Protein AF-A0A480AI37-F1 (afdb_monomer)

Nearest PDB structures (foldseek):
  6rh1-assembly1_C  TM=9.817E-01  e=1.976E-10  Thermotoga maritima
  3ffx-assembly2_B  TM=9.523E-01  e=2.076E-09  Escherichia coli K-12
  8wiw-assembly1_h  TM=9.344E-01  e=1.495E-09  Salmonella enterica subsp. enterica serovar Typhimurium str. LT2
  4hnr-assembly1_A  TM=9.454E-01  e=1.965E-09  Vibrio cholerae
  2v0n-assembly1_B  TM=4.451E-01  e=3.788E-09  Caulobacter vibrioides CB15

Secondary structure (DSSP, 8-state):
--PPPPEEEEE-S-HHHHHHHHHHHHTTT-EEEEESSHHHHHHHHHHH--SEEEE-S--SSS-HHHHHHHHHHSTTTTTS-EEEEES---HHHHHHHHHTT-SEEEESS--HHHHHHHHHHHHHHHHHHHHHHHHHTTT------------TT--S---GGGHHHHHHHHHHTTTT--HHHHHHHTTS-HHHHHHHHHHHHSS-HHHHHHHHHHHHHHHHHHH----HHHHHHHTT-S-HHHHHHHHHHHHSS-HHHHHHHHHHHHHHHHHHHHSSSSS--------------------

Radius of gyration: 34.01 Å; Cα contacts (8 Å, |Δi|>4): 324; chains: 1; bounding box: 109×61×94 Å

InterPro domains:
  IPR001789 Signal transduction response regulator, receiver domain [PF00072] (8-119)
  IPR001789 Signal transduction response regulator, receiver domain [PS50110] (7-123)
  IPR001789 Signal transduction response regulator, receiver domain [SM00448] (6-119)
  IPR009057 Homedomain-like superfamily [SSF46689] (160-210)
  IPR009057 Homedomain-like superfamily [SSF46689] (212-264)
  IPR011006 CheY-like superfamily [SSF52172] (5-138)
  IPR018060 AraC-like, DNA binding HTH domain [PF12833] (183-260)
  IPR018060 AraC-like, DNA binding HTH domain [PS01124] (163-261)
  IPR018060 AraC-like, DNA binding HTH domain [SM00342] (176-259)
  IPR018062 HTH domain AraC-type, conserved site [PS00041] (213-255)
  IPR020449 Transcription regulator HTH, AraC- type, HTH domain [PR00032] (228-243)
  IPR020449 Transcription regulator HTH, AraC- type, HTH domain [PR00032] (243-259)

Foldseek 3Di:
DPDPAFEEEEEALDPVVQVVLVVLQVVVVHHYDYHNALVSSLVCCVVPVGQAYEYEQDGPPDGVLNSLLVQCVDPSRNLRAYEYEYQDDDPVVVVSCVLSPHQYYHHPPDDSVRSVVSVVVSSVVSVVVVVCCVVCVVVPPVPPPPPPPPPVQQPDDPDPVCVLLSVVLVVDQQALDDLQNSQVSVVHHSVSQQVVCCVVPVHGSVVSSLVSLLSVLLVCLQPHPDDLVVSCNSRHHPDSVVNQVSNCVVPVDGSVVSSVVRNVVVVVVVVVVVVVPPPPDDDDDDDDDDDDDDDDDDD

Solvent-accessible surface area (backbone atoms only — not comparable to full-atom values): 17399 Å² total; per-residue (Å²): 130,85,76,78,61,53,33,35,37,42,26,32,57,50,66,67,63,41,48,53,52,51,53,57,39,47,77,72,58,36,42,76,47,81,21,64,31,32,65,57,33,53,54,51,43,71,74,65,63,44,62,30,38,38,30,24,45,84,38,72,100,35,32,30,66,56,46,49,49,55,32,59,72,36,86,90,44,42,79,45,44,34,32,40,48,24,77,75,80,50,72,68,57,54,50,52,43,52,62,68,63,47,73,43,80,45,50,56,86,71,53,68,67,59,54,53,50,54,50,51,55,48,50,51,54,50,50,52,49,53,48,50,53,69,76,40,50,76,76,53,50,70,72,68,78,66,80,63,67,81,66,94,74,71,88,68,79,95,41,83,93,47,41,70,59,52,53,49,42,73,75,38,40,44,46,75,72,49,55,51,56,55,14,56,77,74,75,42,55,41,68,48,46,34,51,52,41,23,73,76,66,78,43,43,52,60,54,53,46,49,53,54,36,50,56,52,46,53,52,46,47,51,76,48,89,71,53,69,55,58,53,22,46,65,41,27,35,94,44,47,68,60,45,37,50,54,42,22,73,78,66,79,36,44,59,69,59,46,24,56,60,52,40,55,59,54,54,56,62,54,54,67,61,60,74,70,71,78,80,86,84,79,86,86,84,85,82,88,82,87,90,82,83,89,76,90,76,90,133

Sequence (299 aa):
MYEESKKIIVIDNDVFSRNFILDCLQSEGYDTISAENGMMGLELIKQYLPDLVICDVVMPDMDGYTVLSNLREDSLTAIIPFIFLTAINTKESLRKAMELGADDYLTKPVTRNELLRAIAVRLQKQALFRYWYATNSHQLAPAQFLTTSVNCQSIFPIIPRLKNVFDYIEANYQEGITSSDVAEAVGYSSAYLTNQVAKQTGKAITAWIIERRMVAARALLKNTHQTIEEIAAKLGYQNTSHFSRQFSQHHGLSPAHWRKKHQLTSTSKNTKLQFIKNENNSPLAKPVPVVSGRGTSFK

Organism: NCBI:txid136072

Structure (mmCIF, N/CA/C/O backbone):
data_AF-A0A480AI37-F1
#
_entry.id   AF-A0A480AI37-F1
#
loop_
_atom_site.group_PDB
_atom_site.id
_atom_site.type_symbol
_atom_site.label_atom_id
_atom_site.label_alt_id
_atom_site.label_comp_id
_atom_site.label_asym_id
_atom_site.label_entity_id
_atom_site.label_seq_id
_atom_site.pdbx_PDB_ins_code
_atom_site.Cartn_x
_atom_site.Cartn_y
_atom_site.Cartn_z
_atom_site.occupancy
_atom_site.B_iso_or_equiv
_atom_site.auth_seq_id
_atom_site.auth_comp_id
_atom_site.auth_asym_id
_atom_site.auth_atom_id
_atom_site.pdbx_PDB_model_num
ATOM 1 N N . MET A 1 1 ? 2.897 -30.725 -16.336 1.00 36.44 1 MET A N 1
ATOM 2 C CA . MET A 1 1 ? 1.910 -29.634 -16.219 1.00 36.44 1 MET A CA 1
ATOM 3 C C . MET A 1 1 ? 2.653 -28.362 -16.556 1.00 36.44 1 MET A C 1
ATOM 5 O O . MET A 1 1 ? 3.670 -28.122 -15.924 1.00 36.44 1 MET A O 1
ATOM 9 N N . TYR A 1 2 ? 2.245 -27.640 -17.596 1.00 44.12 2 TYR A N 1
ATOM 10 C CA . TYR A 1 2 ? 2.831 -26.332 -17.880 1.00 44.12 2 TYR A CA 1
ATOM 11 C C . TYR A 1 2 ? 2.288 -25.372 -16.826 1.00 44.12 2 TYR A C 1
ATOM 13 O O . TYR A 1 2 ? 1.075 -25.207 -16.720 1.00 44.12 2 TYR A O 1
ATOM 21 N N . GLU A 1 3 ? 3.170 -24.851 -15.984 1.00 59.12 3 GLU A N 1
ATOM 22 C CA . GLU A 1 3 ? 2.817 -23.804 -15.035 1.00 59.12 3 GLU A CA 1
ATOM 23 C C . GLU A 1 3 ? 2.455 -22.558 -15.850 1.00 59.12 3 GLU A C 1
ATOM 25 O O . GLU A 1 3 ? 3.195 -22.167 -16.754 1.00 59.12 3 GLU A O 1
ATOM 30 N N . GLU A 1 4 ? 1.260 -22.015 -15.627 1.00 73.88 4 GLU A N 1
ATOM 31 C CA . GLU A 1 4 ? 0.778 -20.847 -16.360 1.00 73.88 4 GLU A CA 1
ATOM 32 C C . GLU A 1 4 ? 1.725 -19.669 -16.092 1.00 73.88 4 GLU A C 1
ATOM 34 O O . GLU A 1 4 ? 2.015 -19.350 -14.934 1.00 73.88 4 GLU A O 1
ATOM 39 N N . SER A 1 5 ? 2.259 -19.070 -17.163 1.00 88.88 5 SER A N 1
ATOM 40 C CA . SER A 1 5 ? 3.246 -17.995 -17.050 1.00 88.88 5 SER A CA 1
ATOM 41 C C . SER A 1 5 ? 2.645 -16.806 -16.302 1.00 88.88 5 SER A C 1
ATOM 43 O O . SER A 1 5 ? 1.548 -16.341 -16.616 1.00 88.88 5 SER A O 1
ATOM 45 N N . LYS A 1 6 ? 3.367 -16.327 -15.285 1.00 95.88 6 LYS A N 1
ATOM 46 C CA . LYS A 1 6 ? 2.925 -15.217 -14.441 1.00 95.88 6 LYS A CA 1
ATOM 47 C C . LYS A 1 6 ? 2.999 -13.906 -15.206 1.00 95.88 6 LYS A C 1
ATOM 49 O O . LYS A 1 6 ? 4.048 -13.574 -15.761 1.00 95.88 6 LYS A O 1
ATOM 54 N N . LYS A 1 7 ? 1.894 -13.157 -15.194 1.00 97.94 7 LYS A N 1
ATOM 55 C CA . LYS A 1 7 ? 1.761 -11.907 -15.939 1.00 97.94 7 LYS A CA 1
ATOM 56 C C . LYS A 1 7 ? 2.221 -10.720 -15.102 1.00 97.94 7 LYS A C 1
ATOM 58 O O . LYS A 1 7 ? 1.688 -10.486 -14.017 1.00 97.94 7 LYS A O 1
ATOM 63 N N . ILE A 1 8 ? 3.169 -9.942 -15.615 1.00 98.62 8 ILE A N 1
ATOM 64 C CA . ILE A 1 8 ? 3.735 -8.773 -14.935 1.00 98.62 8 ILE A CA 1
ATOM 65 C C . ILE A 1 8 ? 3.573 -7.531 -15.810 1.00 98.62 8 ILE A C 1
ATOM 67 O O . ILE A 1 8 ? 3.999 -7.509 -16.964 1.00 98.62 8 ILE A O 1
ATOM 71 N N . ILE A 1 9 ? 2.983 -6.476 -15.246 1.00 98.81 9 ILE A N 1
ATOM 72 C CA . ILE A 1 9 ? 2.922 -5.161 -15.897 1.00 98.81 9 ILE A CA 1
ATOM 73 C C . ILE A 1 9 ? 4.072 -4.288 -15.396 1.00 98.81 9 ILE A C 1
ATOM 75 O O . ILE A 1 9 ? 4.268 -4.150 -14.188 1.00 98.81 9 ILE A O 1
ATOM 79 N N . VAL A 1 10 ? 4.803 -3.675 -16.327 1.00 98.81 10 VAL A N 1
ATOM 80 C CA . VAL A 1 10 ? 5.891 -2.727 -16.054 1.00 98.81 10 VAL A CA 1
ATOM 81 C C . VAL A 1 10 ? 5.474 -1.339 -16.529 1.00 98.81 10 VAL A C 1
ATOM 83 O O . VAL A 1 10 ? 5.268 -1.134 -17.725 1.00 98.81 10 VAL A O 1
ATOM 86 N N . ILE A 1 11 ? 5.361 -0.394 -15.598 1.00 98.69 11 ILE A N 1
ATOM 87 C CA . ILE A 1 11 ? 4.967 0.995 -15.847 1.00 98.69 11 ILE A CA 1
ATOM 88 C C . ILE A 1 11 ? 6.163 1.902 -15.561 1.00 98.69 11 ILE A C 1
ATOM 90 O O . ILE A 1 11 ? 6.578 2.052 -14.415 1.00 98.69 11 ILE A O 1
ATOM 94 N N . ASP A 1 12 ? 6.732 2.494 -16.600 1.00 98.25 12 ASP A N 1
ATOM 95 C CA . ASP A 1 12 ? 7.898 3.373 -16.488 1.00 98.25 12 ASP A CA 1
ATOM 96 C C . ASP A 1 12 ? 7.930 4.263 -17.731 1.00 98.25 12 ASP A C 1
ATOM 98 O O . ASP A 1 12 ? 7.739 3.753 -18.832 1.00 98.25 12 ASP A O 1
ATOM 102 N N . ASN A 1 13 ? 8.140 5.571 -17.601 1.00 97.31 13 ASN A N 1
ATOM 103 C CA . ASN A 1 13 ? 8.223 6.466 -18.759 1.00 97.31 13 ASN A CA 1
ATOM 104 C C . ASN A 1 13 ? 9.606 6.440 -19.429 1.00 97.31 13 ASN A C 1
ATOM 106 O O . ASN A 1 13 ? 9.718 6.813 -20.598 1.00 97.31 13 ASN A O 1
ATOM 110 N N . ASP A 1 14 ? 10.646 5.966 -18.738 1.00 97.31 14 ASP A N 1
ATOM 111 C CA . ASP A 1 14 ? 11.979 5.802 -19.310 1.00 97.31 14 ASP A CA 1
ATOM 112 C C . ASP A 1 14 ? 12.079 4.489 -20.101 1.00 97.31 14 ASP A C 1
ATOM 114 O O . ASP A 1 14 ? 12.008 3.388 -19.555 1.00 97.31 14 ASP A O 1
ATOM 118 N N . VAL A 1 15 ? 12.249 4.602 -21.422 1.00 97.38 15 VAL A N 1
ATOM 119 C CA . VAL A 1 15 ? 12.260 3.448 -22.335 1.00 97.38 15 VAL A CA 1
ATOM 120 C C . VAL A 1 15 ? 13.411 2.476 -22.057 1.00 97.38 15 VAL A C 1
ATOM 122 O O . VAL A 1 15 ? 13.233 1.269 -22.205 1.00 97.38 15 VAL A O 1
ATOM 125 N N . PHE A 1 16 ? 14.576 2.967 -21.626 1.00 96.81 16 PHE A N 1
ATOM 126 C CA . PHE A 1 16 ? 15.746 2.122 -21.376 1.00 96.81 16 PHE A CA 1
ATOM 127 C C . PHE A 1 16 ? 15.575 1.299 -20.100 1.00 96.81 16 PHE A C 1
ATOM 129 O O . PHE A 1 16 ? 15.779 0.086 -20.120 1.00 96.81 16 PHE A O 1
ATOM 136 N N . SER A 1 17 ? 15.145 1.942 -19.015 1.00 96.44 17 SER A N 1
ATOM 137 C CA . SER A 1 17 ? 14.763 1.308 -17.755 1.00 96.44 17 SER A CA 1
ATOM 138 C C . SER A 1 17 ? 13.653 0.288 -17.986 1.00 96.44 17 SER A C 1
ATOM 140 O O . SER A 1 17 ? 13.795 -0.875 -17.605 1.00 96.44 17 SER A O 1
ATOM 142 N N . ARG A 1 18 ? 12.584 0.681 -18.694 1.00 97.75 18 ARG A N 1
ATOM 143 C CA . ARG A 1 18 ? 11.462 -0.206 -19.017 1.00 97.75 18 ARG A CA 1
ATOM 144 C C . ARG A 1 18 ? 11.925 -1.449 -19.776 1.00 97.75 18 ARG A C 1
ATOM 146 O O . ARG A 1 18 ? 11.607 -2.555 -19.352 1.00 97.75 18 ARG A O 1
ATOM 153 N N . ASN A 1 19 ? 12.715 -1.284 -20.838 1.00 97.88 19 ASN A N 1
ATOM 154 C CA . ASN A 1 19 ? 13.222 -2.406 -21.633 1.00 97.88 19 ASN A CA 1
ATOM 155 C C . ASN A 1 19 ? 14.160 -3.312 -20.830 1.00 97.88 19 ASN A C 1
ATOM 157 O O . ASN A 1 19 ? 14.005 -4.526 -20.880 1.00 97.88 19 ASN A O 1
ATOM 161 N N . PHE A 1 20 ? 15.055 -2.749 -20.013 1.00 97.19 20 PHE A N 1
ATOM 162 C CA . PHE A 1 20 ? 15.917 -3.539 -19.131 1.00 97.19 20 PHE A CA 1
ATOM 163 C C . PHE A 1 20 ? 15.112 -4.449 -18.190 1.00 97.19 20 PHE A C 1
ATOM 165 O O . PHE A 1 20 ? 15.450 -5.622 -18.012 1.00 97.19 20 PHE A O 1
ATOM 172 N N . ILE A 1 21 ? 14.038 -3.923 -17.591 1.00 98.06 21 ILE A N 1
ATOM 173 C CA . ILE A 1 21 ? 13.161 -4.705 -16.712 1.00 98.06 21 ILE A CA 1
ATOM 174 C C . ILE A 1 21 ? 12.460 -5.792 -17.535 1.00 98.06 21 ILE A C 1
ATOM 176 O O . ILE A 1 21 ? 12.495 -6.954 -17.139 1.00 98.06 21 ILE A O 1
ATOM 180 N N . LEU A 1 22 ? 11.871 -5.449 -18.686 1.00 98.06 22 LEU A N 1
ATOM 181 C CA . LEU A 1 22 ? 11.193 -6.417 -19.557 1.00 98.06 22 LEU A CA 1
ATOM 182 C C . LEU A 1 22 ? 12.121 -7.567 -19.969 1.00 98.06 22 LEU A C 1
ATOM 184 O O . LEU A 1 22 ? 11.724 -8.721 -19.825 1.00 98.06 22 LEU A O 1
ATOM 188 N N . ASP A 1 23 ? 13.355 -7.271 -20.380 1.00 97.69 23 ASP A N 1
ATOM 189 C CA . ASP A 1 23 ? 14.357 -8.271 -20.761 1.00 97.69 23 ASP A CA 1
ATOM 190 C C . ASP A 1 23 ? 14.693 -9.202 -19.587 1.00 97.69 23 ASP A C 1
ATOM 192 O O . ASP A 1 23 ? 14.721 -10.430 -19.729 1.00 97.69 23 ASP A O 1
ATOM 196 N N . CYS A 1 24 ? 14.893 -8.631 -18.390 1.00 97.06 24 CYS A N 1
ATOM 197 C CA . CYS A 1 24 ? 15.131 -9.414 -17.179 1.00 97.06 24 CYS A CA 1
ATOM 198 C C . CYS A 1 24 ? 13.979 -10.386 -16.899 1.00 97.06 24 CYS A C 1
ATOM 200 O O . CYS A 1 24 ? 14.232 -11.536 -16.548 1.00 97.06 24 CYS A O 1
ATOM 202 N N . LEU A 1 25 ? 12.732 -9.949 -17.070 1.00 97.38 25 LEU A N 1
ATOM 203 C CA . LEU A 1 25 ? 11.543 -10.752 -16.789 1.00 97.38 25 LEU A CA 1
ATOM 204 C C . LEU A 1 25 ? 11.278 -11.818 -17.858 1.00 97.38 25 LEU A C 1
ATOM 206 O O . LEU A 1 25 ? 11.033 -12.977 -17.528 1.00 97.38 25 LEU A O 1
ATOM 210 N N . GLN A 1 26 ? 11.373 -11.460 -19.136 1.00 96.06 26 GLN A N 1
ATOM 211 C CA . GLN A 1 26 ? 11.161 -12.398 -20.240 1.00 96.06 26 GLN A CA 1
ATOM 212 C C . GLN A 1 26 ? 12.197 -13.525 -20.221 1.00 96.06 26 GLN A C 1
ATOM 214 O O . GLN A 1 26 ? 11.854 -14.680 -20.469 1.00 96.06 26 GLN A O 1
ATOM 219 N N . SER A 1 27 ? 13.445 -13.220 -19.840 1.00 94.81 27 SER A N 1
ATOM 220 C CA . SER A 1 27 ? 14.496 -14.235 -19.675 1.00 94.81 27 SER A CA 1
ATOM 221 C C . SER A 1 27 ? 14.194 -15.281 -18.592 1.00 94.81 27 SER A C 1
ATOM 223 O O . SER A 1 27 ? 14.757 -16.371 -18.629 1.00 94.81 27 SER A O 1
ATOM 225 N N . GLU A 1 28 ? 13.294 -14.971 -17.654 1.00 94.56 28 GLU A N 1
ATOM 226 C CA . GLU A 1 28 ? 12.831 -15.873 -16.590 1.00 94.56 28 GLU A CA 1
ATOM 227 C C . GLU A 1 28 ? 11.459 -16.501 -16.907 1.00 94.56 28 GLU A C 1
ATOM 229 O O . GLU A 1 28 ? 10.878 -17.189 -16.071 1.00 94.56 28 GLU A O 1
ATOM 234 N N . GLY A 1 29 ? 10.928 -16.281 -18.116 1.00 95.12 29 GLY A N 1
ATOM 235 C CA . GLY A 1 29 ? 9.677 -16.885 -18.577 1.00 95.12 29 GLY A CA 1
ATOM 236 C C . GLY A 1 29 ? 8.399 -16.194 -18.092 1.00 95.12 29 GLY A C 1
ATOM 237 O O . GLY A 1 29 ? 7.324 -16.788 -18.201 1.00 95.12 29 GLY A O 1
ATOM 238 N N . TYR A 1 30 ? 8.488 -14.964 -17.574 1.00 97.19 30 TYR A N 1
ATOM 239 C CA . TYR A 1 30 ? 7.315 -14.145 -17.252 1.00 97.19 30 TYR A CA 1
ATOM 240 C C . TYR A 1 30 ? 6.651 -13.593 -18.520 1.00 97.19 30 TYR A C 1
ATOM 242 O O . TYR A 1 30 ? 7.331 -13.164 -19.453 1.00 97.19 30 TYR A O 1
ATOM 250 N N . ASP A 1 31 ? 5.321 -13.538 -18.516 1.00 97.56 31 ASP A N 1
ATOM 251 C CA . ASP A 1 31 ? 4.533 -12.841 -19.529 1.00 97.56 31 ASP A CA 1
ATOM 252 C C . ASP A 1 31 ? 4.473 -11.354 -19.164 1.00 97.56 31 ASP A C 1
ATOM 254 O O . ASP A 1 31 ? 3.968 -10.983 -18.103 1.00 97.56 31 ASP A O 1
ATOM 258 N N . THR A 1 32 ? 5.036 -10.487 -20.002 1.00 97.69 32 THR A N 1
ATOM 259 C CA . THR A 1 32 ? 5.212 -9.075 -19.662 1.00 97.69 32 THR A CA 1
ATOM 260 C C . THR A 1 32 ? 4.424 -8.141 -20.558 1.00 97.69 32 THR A C 1
ATOM 262 O O . THR A 1 32 ? 4.363 -8.297 -21.775 1.00 97.69 32 THR A O 1
ATOM 265 N N . ILE A 1 33 ? 3.850 -7.110 -19.941 1.00 98.38 33 ILE A N 1
ATOM 266 C CA . ILE A 1 33 ? 3.165 -6.022 -20.637 1.00 98.38 33 ILE A CA 1
ATOM 267 C C . ILE A 1 33 ? 3.791 -4.703 -20.185 1.00 98.38 33 ILE A C 1
ATOM 269 O O . ILE A 1 33 ? 3.953 -4.446 -18.992 1.00 98.38 33 ILE A O 1
ATOM 273 N N . SER A 1 34 ? 4.139 -3.852 -21.145 1.00 98.25 34 SER A N 1
ATOM 274 C CA . SER A 1 34 ? 4.745 -2.547 -20.887 1.00 98.25 34 SER A CA 1
ATOM 275 C C . SER A 1 34 ? 3.718 -1.421 -20.948 1.00 98.25 34 SER A C 1
ATOM 277 O O . SER A 1 34 ? 2.894 -1.395 -21.861 1.00 98.25 34 SER A O 1
ATOM 279 N N . ALA A 1 35 ? 3.842 -0.442 -20.059 1.00 98.31 35 ALA A N 1
ATOM 280 C CA . ALA A 1 35 ? 3.122 0.823 -20.106 1.00 98.31 35 ALA A CA 1
ATOM 281 C C . ALA A 1 35 ? 4.110 1.988 -19.962 1.00 98.31 35 ALA A C 1
ATOM 283 O O . ALA A 1 35 ? 5.023 1.942 -19.139 1.00 98.31 35 ALA A O 1
ATOM 284 N N . GLU A 1 36 ? 3.927 3.038 -20.757 1.00 97.44 36 GLU A N 1
ATOM 285 C CA . GLU A 1 36 ? 4.824 4.204 -20.771 1.00 97.44 36 GLU A CA 1
ATOM 286 C C . GLU A 1 36 ? 4.390 5.337 -19.830 1.00 97.44 36 GLU A C 1
ATOM 288 O O . GLU A 1 36 ? 5.124 6.303 -19.644 1.00 97.44 36 GLU A O 1
ATOM 293 N N . ASN A 1 37 ? 3.202 5.241 -19.233 1.00 97.81 37 ASN A N 1
ATOM 294 C CA . ASN A 1 37 ? 2.694 6.210 -18.266 1.00 97.81 37 ASN A CA 1
ATOM 295 C C . ASN A 1 37 ? 1.648 5.571 -17.338 1.00 97.81 37 ASN A C 1
ATOM 297 O O . ASN A 1 37 ? 1.134 4.478 -17.604 1.00 97.81 37 ASN A O 1
ATOM 301 N N . GLY A 1 38 ? 1.313 6.278 -16.255 1.00 97.19 38 GLY A N 1
ATOM 302 C CA . GLY A 1 38 ? 0.377 5.793 -15.241 1.00 97.19 38 GLY A CA 1
ATOM 303 C C . GLY A 1 38 ? -1.045 5.540 -15.755 1.00 97.19 38 GLY A C 1
ATOM 304 O O . GLY A 1 38 ? -1.668 4.569 -15.328 1.00 97.19 38 GLY A O 1
ATOM 305 N N . MET A 1 39 ? -1.548 6.348 -16.699 1.00 97.31 39 MET A N 1
ATOM 306 C CA . MET A 1 39 ? -2.903 6.184 -17.251 1.00 97.31 39 MET A CA 1
ATOM 307 C C . MET A 1 39 ? -3.029 4.883 -18.044 1.00 97.31 39 MET A C 1
ATOM 309 O O . MET A 1 39 ? -3.890 4.058 -17.737 1.00 97.31 39 MET A O 1
ATOM 313 N N . MET A 1 40 ? -2.112 4.652 -18.988 1.00 97.88 40 MET A N 1
ATOM 314 C CA . MET A 1 40 ? -2.042 3.393 -19.736 1.00 97.88 40 MET A CA 1
ATOM 315 C C . MET A 1 40 ? -1.834 2.201 -18.801 1.00 97.88 40 MET A C 1
ATOM 317 O O . MET A 1 40 ? -2.458 1.156 -18.970 1.00 97.88 40 MET A O 1
ATOM 321 N N . GLY A 1 41 ? -0.989 2.361 -17.778 1.00 98.06 41 GLY A N 1
ATOM 322 C CA . GLY A 1 41 ? -0.770 1.336 -16.764 1.00 98.06 41 GLY A CA 1
ATOM 323 C C . GLY A 1 41 ? -2.062 0.914 -16.063 1.00 98.06 41 GLY A C 1
ATOM 324 O O . GLY A 1 41 ? -2.339 -0.279 -15.963 1.00 98.06 41 GLY A O 1
ATOM 325 N N . LEU A 1 42 ? -2.888 1.871 -15.626 1.00 97.81 42 LEU A N 1
ATOM 326 C CA . LEU A 1 42 ? -4.176 1.586 -14.985 1.00 97.81 42 LEU A CA 1
ATOM 327 C C . LEU A 1 42 ? -5.162 0.865 -15.910 1.00 97.81 42 LEU A C 1
ATOM 329 O O . LEU A 1 42 ? -5.845 -0.059 -15.461 1.00 97.81 42 LEU A O 1
ATOM 333 N N . GLU A 1 43 ? -5.244 1.270 -17.176 1.00 98.00 43 GLU A N 1
ATOM 334 C CA . GLU A 1 43 ? -6.102 0.613 -18.169 1.00 98.00 43 GLU A CA 1
ATOM 335 C C . GLU A 1 43 ? -5.689 -0.847 -18.373 1.00 98.00 43 GLU A C 1
ATOM 337 O O . GLU A 1 43 ? -6.516 -1.755 -18.254 1.00 98.00 43 GLU A O 1
ATOM 342 N N . LEU A 1 44 ? -4.392 -1.087 -18.576 1.00 98.31 44 LEU A N 1
ATOM 343 C CA . LEU A 1 44 ? -3.841 -2.425 -18.780 1.00 98.31 44 LEU A CA 1
ATOM 344 C C . LEU A 1 44 ? -3.998 -3.302 -17.530 1.00 98.31 44 LEU A C 1
ATOM 346 O O . LEU A 1 44 ? -4.341 -4.477 -17.644 1.00 98.31 44 LEU A O 1
ATOM 350 N N . ILE A 1 45 ? -3.814 -2.749 -16.328 1.00 98.56 45 ILE A N 1
ATOM 351 C CA . ILE A 1 45 ? -4.021 -3.491 -15.076 1.00 98.56 45 ILE A CA 1
ATOM 352 C C . ILE A 1 45 ? -5.470 -3.964 -14.950 1.00 98.56 45 ILE A C 1
ATOM 354 O O . ILE A 1 45 ? -5.701 -5.121 -14.600 1.00 98.56 45 ILE A O 1
ATOM 358 N N . LYS A 1 46 ? -6.447 -3.112 -15.275 1.00 96.44 46 LYS A N 1
ATOM 359 C CA . LYS A 1 46 ? -7.870 -3.484 -15.242 1.00 96.44 46 LYS A CA 1
ATOM 360 C C . LYS A 1 46 ? -8.237 -4.490 -16.327 1.00 96.44 46 LYS A C 1
ATOM 362 O O . LYS A 1 46 ? -9.061 -5.366 -16.084 1.00 96.44 46 LYS A O 1
ATOM 367 N N . GLN A 1 47 ? -7.631 -4.371 -17.504 1.00 97.12 47 GLN A N 1
ATOM 368 C CA . GLN A 1 47 ? -7.887 -5.269 -18.625 1.00 97.12 47 GLN A CA 1
ATOM 369 C C . GLN A 1 47 ? -7.316 -6.672 -18.390 1.00 97.12 47 GLN A C 1
ATOM 371 O O . GLN A 1 47 ? -7.978 -7.660 -18.699 1.00 97.12 47 GLN A O 1
ATOM 376 N N . TYR A 1 48 ? -6.088 -6.763 -17.874 1.00 97.19 48 TYR A N 1
ATOM 377 C CA . TYR A 1 48 ? -5.337 -8.019 -17.827 1.00 97.19 48 TYR A CA 1
ATOM 378 C C . TYR A 1 48 ? -5.223 -8.644 -16.436 1.00 97.19 48 TYR A C 1
ATOM 380 O O . TYR A 1 48 ? -4.812 -9.799 -16.359 1.00 97.19 48 TYR A O 1
ATOM 388 N N . LEU A 1 49 ? -5.559 -7.911 -15.365 1.00 96.94 49 LEU A N 1
ATOM 389 C CA . LEU A 1 49 ? -5.483 -8.361 -13.967 1.00 96.94 49 LEU A CA 1
ATOM 390 C C . LEU A 1 49 ? -4.171 -9.117 -13.664 1.00 96.94 49 LEU A C 1
ATOM 392 O O . LEU A 1 49 ? -4.207 -10.308 -13.345 1.00 96.94 49 LEU A O 1
ATOM 396 N N . PRO A 1 50 ? -3.004 -8.455 -13.800 1.00 98.12 50 PRO A N 1
ATOM 397 C CA . PRO A 1 50 ? -1.705 -9.115 -13.702 1.00 98.12 50 PRO A CA 1
ATOM 398 C C . PRO A 1 50 ? -1.458 -9.733 -12.319 1.00 98.12 50 PRO A C 1
ATOM 400 O O . PRO A 1 50 ? -2.043 -9.332 -11.309 1.00 98.12 50 PRO A O 1
ATOM 403 N N . ASP A 1 51 ? -0.514 -10.671 -12.259 1.00 97.94 51 ASP A N 1
ATOM 404 C CA . ASP A 1 51 ? -0.037 -11.243 -11.002 1.00 97.94 51 ASP A CA 1
ATOM 405 C C . ASP A 1 51 ? 0.831 -10.250 -10.211 1.00 97.94 51 ASP A C 1
ATOM 407 O O . ASP A 1 51 ? 0.879 -10.338 -8.988 1.00 97.94 51 ASP A O 1
ATOM 411 N N . LEU A 1 52 ? 1.508 -9.301 -10.870 1.00 98.50 52 LEU A N 1
ATOM 412 C CA . LEU A 1 52 ? 2.334 -8.281 -10.213 1.00 98.50 52 LEU A CA 1
ATOM 413 C C . LEU A 1 52 ? 2.464 -7.012 -11.070 1.00 98.50 52 LEU A C 1
ATOM 415 O O . LEU A 1 52 ? 2.468 -7.072 -12.300 1.00 98.50 52 LEU A O 1
ATOM 419 N N . VAL A 1 53 ? 2.609 -5.860 -10.412 1.00 98.81 53 VAL A N 1
ATOM 420 C CA . VAL A 1 53 ? 2.906 -4.573 -11.056 1.00 98.81 53 VAL A CA 1
ATOM 421 C C . VAL A 1 53 ? 4.244 -4.031 -10.562 1.00 98.81 53 VAL A C 1
ATOM 423 O O . VAL A 1 53 ? 4.502 -3.997 -9.357 1.00 98.81 53 VAL A O 1
ATOM 426 N N . ILE A 1 54 ? 5.072 -3.572 -11.497 1.00 98.75 54 ILE A N 1
ATOM 427 C CA . ILE A 1 54 ? 6.287 -2.795 -11.242 1.00 98.75 54 ILE A CA 1
ATOM 428 C C . ILE A 1 54 ? 6.040 -1.395 -11.788 1.00 98.75 54 ILE A C 1
ATOM 430 O O . ILE A 1 54 ? 5.655 -1.257 -12.946 1.00 98.75 54 ILE A O 1
ATOM 434 N N . CYS A 1 55 ? 6.237 -0.365 -10.973 1.00 98.69 55 CYS A N 1
ATOM 435 C CA . CYS A 1 55 ? 5.903 1.003 -11.356 1.00 98.69 55 CYS A CA 1
ATOM 436 C C . CYS A 1 55 ? 6.990 1.989 -10.924 1.00 98.69 55 CYS A C 1
ATOM 438 O O . CYS A 1 55 ? 7.408 1.978 -9.761 1.00 98.69 55 CYS A O 1
ATOM 440 N N . ASP A 1 56 ? 7.407 2.883 -11.820 1.00 98.25 56 ASP A N 1
ATOM 441 C CA . ASP A 1 56 ? 8.148 4.074 -11.409 1.00 98.25 56 ASP A CA 1
ATOM 442 C C . ASP A 1 56 ? 7.221 5.024 -10.641 1.00 98.25 56 ASP A C 1
ATOM 444 O O . ASP A 1 56 ? 6.012 5.086 -10.858 1.00 98.25 56 ASP A O 1
ATOM 448 N N . VAL A 1 57 ? 7.795 5.768 -9.706 1.00 96.62 57 VAL A N 1
ATOM 449 C CA . VAL A 1 57 ? 7.119 6.860 -9.016 1.00 96.62 57 VAL A CA 1
ATOM 450 C C . VAL A 1 57 ? 7.055 8.092 -9.912 1.00 96.62 57 VAL A C 1
ATOM 452 O O . VAL A 1 57 ? 6.013 8.740 -9.965 1.00 96.62 57 VAL A O 1
ATOM 455 N N . VAL A 1 58 ? 8.154 8.434 -10.590 1.00 94.06 58 VAL A N 1
ATOM 456 C CA . VAL A 1 58 ? 8.277 9.700 -11.322 1.00 94.06 58 VAL A CA 1
ATOM 457 C C . VAL A 1 58 ? 7.852 9.492 -12.765 1.00 94.06 58 VAL A C 1
ATOM 459 O O . VAL A 1 58 ? 8.640 9.035 -13.575 1.00 94.06 58 VAL A O 1
ATOM 462 N N . MET A 1 59 ? 6.612 9.852 -13.082 1.00 94.75 59 MET A N 1
ATOM 463 C CA . MET A 1 59 ? 6.061 9.786 -14.436 1.00 94.75 59 MET A CA 1
ATOM 464 C C . MET A 1 59 ? 5.263 11.061 -14.743 1.00 94.75 59 MET A C 1
ATOM 466 O O . MET A 1 59 ? 4.737 11.681 -13.812 1.00 94.75 59 MET A O 1
ATOM 470 N N . PRO A 1 60 ? 5.172 11.479 -16.020 1.00 87.19 60 PRO A N 1
ATOM 471 C CA . PRO A 1 60 ? 4.320 12.594 -16.420 1.00 87.19 60 PRO A CA 1
ATOM 472 C C . PRO A 1 60 ? 2.838 12.264 -16.210 1.00 87.19 60 PRO A C 1
ATOM 474 O O . PRO A 1 60 ? 2.439 11.101 -16.270 1.00 87.19 60 PRO A O 1
ATOM 477 N N . ASP A 1 61 ? 2.042 13.315 -15.987 1.00 89.50 61 ASP A N 1
ATOM 478 C CA . ASP A 1 61 ? 0.579 13.325 -15.814 1.00 89.50 61 ASP A CA 1
ATOM 479 C C . ASP A 1 61 ? 0.045 12.579 -14.580 1.00 89.50 61 ASP A C 1
ATOM 481 O O . ASP A 1 61 ? -0.714 13.145 -13.792 1.00 89.50 61 ASP A O 1
ATOM 485 N N . MET A 1 62 ? 0.456 11.327 -14.382 1.00 93.38 62 MET A N 1
ATOM 486 C CA . MET A 1 62 ? 0.058 10.476 -13.268 1.00 93.38 62 MET A CA 1
ATOM 487 C C . MET A 1 62 ? 1.275 9.780 -12.658 1.00 93.38 62 MET A C 1
ATOM 489 O O . MET A 1 62 ? 1.885 8.910 -13.279 1.00 93.38 62 MET A O 1
ATOM 493 N N . ASP A 1 63 ? 1.582 10.133 -11.409 1.00 95.50 63 ASP A N 1
ATOM 494 C CA . ASP A 1 63 ? 2.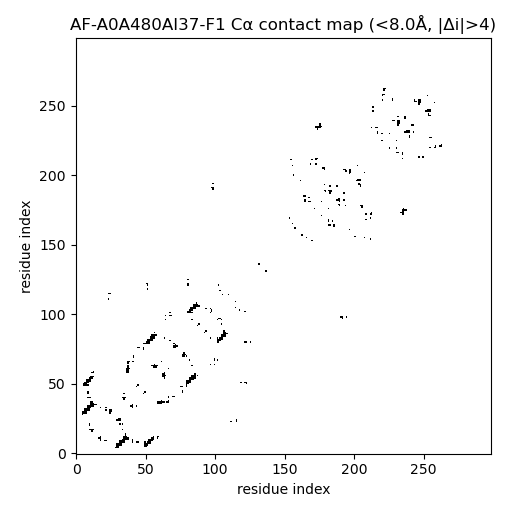679 9.533 -10.653 1.00 95.50 63 ASP A CA 1
ATOM 495 C C . ASP A 1 63 ? 2.345 8.105 -10.174 1.00 95.50 63 ASP A C 1
ATOM 497 O O . ASP A 1 63 ? 1.181 7.699 -10.057 1.00 95.50 63 ASP A O 1
ATOM 501 N N . GLY A 1 64 ? 3.378 7.322 -9.858 1.00 96.75 64 GLY A N 1
ATOM 502 C CA . GLY A 1 64 ? 3.192 5.941 -9.401 1.00 96.75 64 GLY A CA 1
ATOM 503 C C . GLY A 1 64 ? 2.420 5.828 -8.080 1.00 96.75 64 GLY A C 1
ATOM 504 O O . GLY A 1 64 ? 1.749 4.825 -7.831 1.00 96.75 64 GLY A O 1
ATOM 505 N N . TYR A 1 65 ? 2.459 6.859 -7.228 1.00 96.31 65 TYR A N 1
ATOM 506 C CA . TYR A 1 65 ? 1.662 6.892 -5.998 1.00 96.31 65 TYR A CA 1
ATOM 507 C C . TYR A 1 65 ? 0.160 6.942 -6.291 1.00 96.31 65 TYR A C 1
ATOM 509 O O . TYR A 1 65 ? -0.634 6.292 -5.602 1.00 96.31 65 TYR A O 1
ATOM 517 N N . THR A 1 66 ? -0.227 7.695 -7.316 1.00 96.25 66 THR A N 1
ATOM 518 C CA . THR A 1 66 ? -1.603 7.810 -7.793 1.00 96.25 66 THR A CA 1
ATOM 519 C C . THR A 1 66 ? -2.056 6.498 -8.422 1.00 96.25 66 THR A C 1
ATOM 521 O O . THR A 1 66 ? -3.153 6.034 -8.107 1.00 96.25 66 THR A O 1
ATOM 524 N N . VAL A 1 67 ? -1.200 5.843 -9.217 1.00 98.00 67 VAL A N 1
ATOM 525 C CA . VAL A 1 67 ? -1.469 4.498 -9.760 1.00 98.00 67 VAL A CA 1
ATOM 526 C C . VAL A 1 67 ? -1.760 3.506 -8.628 1.00 98.00 67 VAL A C 1
ATOM 528 O O . VAL A 1 67 ? -2.828 2.892 -8.608 1.00 98.00 67 VAL A O 1
ATOM 531 N N . LEU A 1 68 ? -0.870 3.400 -7.633 1.00 97.38 68 LEU A N 1
ATOM 532 C CA . LEU A 1 68 ? -1.062 2.503 -6.487 1.00 97.38 68 LEU A CA 1
ATOM 533 C C . LEU A 1 68 ? -2.351 2.820 -5.713 1.00 97.38 68 LEU A C 1
ATOM 535 O O . LEU A 1 68 ? -3.097 1.911 -5.350 1.00 97.38 68 LEU A O 1
ATOM 539 N N . SER A 1 69 ?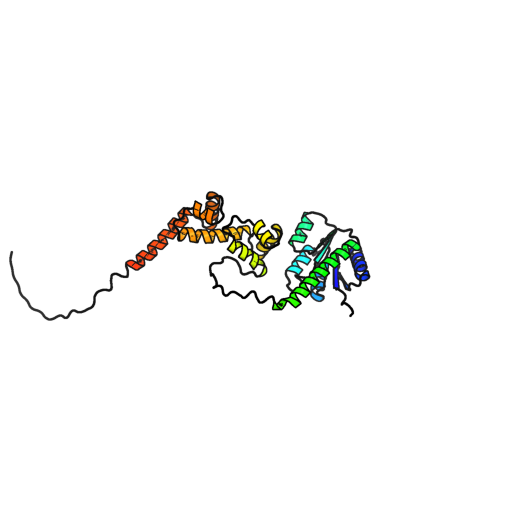 -2.637 4.102 -5.477 1.00 93.88 69 SER A N 1
ATOM 540 C CA . SER A 1 69 ? -3.846 4.519 -4.756 1.00 93.88 69 SER A CA 1
ATOM 541 C C . SER A 1 69 ? -5.121 4.063 -5.471 1.00 93.88 69 SER A C 1
ATOM 543 O O . SER A 1 69 ? -6.007 3.509 -4.822 1.00 93.88 69 SER A O 1
ATOM 545 N N . ASN A 1 70 ? -5.179 4.215 -6.800 1.00 95.25 70 ASN A N 1
ATOM 546 C CA . ASN A 1 70 ? -6.298 3.738 -7.618 1.00 95.25 70 ASN A CA 1
ATOM 547 C C . ASN A 1 70 ? -6.463 2.216 -7.516 1.00 95.25 70 ASN A C 1
ATOM 549 O O . ASN A 1 70 ? -7.578 1.726 -7.339 1.00 95.25 70 ASN A O 1
ATOM 553 N N . LEU A 1 71 ? -5.359 1.462 -7.563 1.00 95.56 71 LEU A N 1
ATOM 554 C CA . LEU A 1 71 ? -5.402 0.005 -7.429 1.00 95.56 71 LEU A CA 1
ATOM 555 C C . LEU A 1 71 ? -5.989 -0.436 -6.087 1.00 95.56 71 LEU A C 1
ATOM 557 O O . LEU A 1 71 ? -6.746 -1.402 -6.045 1.00 95.56 71 LEU A O 1
ATOM 561 N N . ARG A 1 72 ? -5.637 0.249 -4.990 1.00 93.25 72 ARG A N 1
ATOM 562 C CA . ARG A 1 72 ? -6.099 -0.092 -3.632 1.00 93.25 72 ARG A CA 1
ATOM 563 C C . ARG A 1 72 ? -7.569 0.255 -3.381 1.00 93.25 72 ARG A C 1
ATOM 565 O O . ARG A 1 72 ? -8.161 -0.290 -2.445 1.00 93.25 72 ARG A O 1
ATOM 572 N N . GLU A 1 73 ? -8.154 1.131 -4.192 1.00 90.12 73 GLU A N 1
ATOM 573 C CA . GLU A 1 73 ? -9.565 1.522 -4.09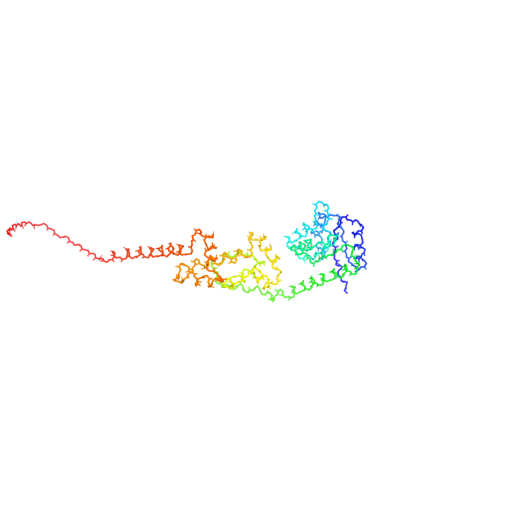9 1.00 90.12 73 GLU A CA 1
ATOM 574 C C . GLU A 1 73 ? -10.503 0.565 -4.852 1.00 90.12 73 GLU A C 1
ATOM 576 O O . GLU A 1 73 ? -11.669 0.443 -4.476 1.00 90.12 73 GLU A O 1
ATOM 581 N N . ASP A 1 74 ? -9.995 -0.193 -5.826 1.00 86.38 74 ASP A N 1
ATOM 582 C CA . ASP A 1 74 ? -10.760 -1.202 -6.564 1.00 86.38 74 ASP A CA 1
ATOM 583 C C . ASP A 1 74 ? -10.541 -2.612 -5.990 1.00 86.38 74 ASP A C 1
ATOM 585 O O . ASP A 1 74 ? -9.426 -3.128 -5.938 1.00 86.38 74 ASP A O 1
ATOM 589 N N . SER A 1 75 ? -11.626 -3.276 -5.578 1.00 88.94 75 SER A N 1
ATOM 590 C CA . SER A 1 75 ? -11.589 -4.626 -5.001 1.00 88.94 75 SER A CA 1
ATOM 591 C C . SER A 1 75 ? -10.945 -5.693 -5.894 1.00 88.94 75 SER A C 1
ATOM 593 O O . SER A 1 75 ? -10.389 -6.650 -5.354 1.00 88.94 75 SER A O 1
ATOM 595 N N . LEU A 1 76 ? -10.990 -5.536 -7.222 1.00 91.38 76 LEU A N 1
ATOM 596 C CA . LEU A 1 76 ? -10.409 -6.494 -8.167 1.00 91.38 76 LEU A CA 1
ATOM 597 C C . LEU A 1 76 ? -8.886 -6.374 -8.245 1.00 91.38 76 LEU A C 1
ATOM 599 O O . LEU A 1 76 ? -8.197 -7.364 -8.479 1.00 91.38 76 LEU A O 1
ATOM 603 N N . THR A 1 77 ? -8.351 -5.177 -8.007 1.00 94.25 77 THR A N 1
ATOM 604 C CA . THR A 1 77 ? -6.918 -4.890 -8.138 1.00 94.25 77 THR A CA 1
ATOM 605 C C . THR A 1 77 ? -6.221 -4.647 -6.801 1.00 94.25 77 THR A C 1
ATOM 607 O O . THR A 1 77 ? -4.994 -4.677 -6.728 1.00 94.25 77 THR A O 1
ATOM 610 N N . ALA A 1 78 ? -6.979 -4.453 -5.717 1.00 93.38 78 ALA A N 1
ATOM 611 C CA . ALA A 1 78 ? -6.455 -4.055 -4.412 1.00 93.38 78 ALA A CA 1
ATOM 612 C C . ALA A 1 78 ? -5.456 -5.046 -3.815 1.00 93.38 78 ALA A C 1
ATOM 614 O O . ALA A 1 78 ? -4.621 -4.638 -3.011 1.00 93.38 78 ALA A O 1
ATOM 615 N N . ILE A 1 79 ? -5.521 -6.318 -4.211 1.00 91.81 79 ILE A N 1
ATOM 616 C CA . ILE A 1 79 ? -4.633 -7.384 -3.730 1.00 91.81 79 ILE A CA 1
ATOM 617 C C . ILE A 1 79 ? -3.476 -7.702 -4.684 1.00 91.81 79 ILE A C 1
ATOM 619 O O . ILE A 1 79 ? -2.716 -8.631 -4.411 1.00 91.81 79 ILE A O 1
ATOM 623 N N . ILE A 1 80 ? -3.362 -7.000 -5.816 1.00 96.38 80 ILE A N 1
ATOM 624 C CA . ILE A 1 80 ? -2.254 -7.199 -6.752 1.00 96.38 80 ILE A CA 1
ATOM 625 C C . ILE A 1 80 ? -0.968 -6.671 -6.088 1.00 96.38 80 ILE A C 1
ATOM 627 O O . ILE A 1 80 ? -0.951 -5.509 -5.657 1.00 96.38 80 ILE A O 1
ATOM 631 N N . PRO A 1 81 ? 0.086 -7.505 -5.974 1.00 97.38 81 PRO A N 1
ATOM 632 C CA . PRO A 1 81 ? 1.395 -7.091 -5.513 1.00 97.38 81 PRO A CA 1
ATOM 633 C C . PRO A 1 81 ? 1.937 -5.931 -6.333 1.00 97.38 81 PRO A C 1
ATOM 635 O O . PRO A 1 81 ? 1.934 -5.973 -7.565 1.00 97.38 81 PRO A O 1
ATOM 638 N N . PHE A 1 82 ? 2.430 -4.913 -5.639 1.00 98.44 82 PHE A N 1
ATOM 639 C CA . PHE A 1 82 ? 2.898 -3.684 -6.259 1.00 98.44 82 PHE A CA 1
ATOM 640 C C . PHE A 1 82 ? 4.297 -3.323 -5.766 1.00 98.44 82 PHE A C 1
ATOM 642 O O . PHE A 1 82 ? 4.504 -3.093 -4.571 1.00 98.44 82 PHE A O 1
ATOM 649 N N . ILE A 1 83 ? 5.250 -3.256 -6.692 1.00 98.44 83 ILE A N 1
ATOM 650 C CA . ILE A 1 83 ? 6.642 -2.894 -6.427 1.00 98.44 83 ILE A CA 1
ATOM 651 C C . ILE A 1 83 ? 6.914 -1.523 -7.035 1.00 98.44 83 ILE A C 1
ATOM 653 O O . ILE A 1 83 ? 6.760 -1.328 -8.242 1.00 98.44 83 ILE A O 1
ATOM 657 N N . PHE A 1 84 ? 7.373 -0.583 -6.214 1.00 98.56 84 PHE A N 1
ATOM 658 C CA . PHE A 1 84 ? 7.983 0.630 -6.744 1.00 98.56 84 PHE A CA 1
ATOM 659 C C . PHE A 1 84 ? 9.409 0.344 -7.205 1.00 98.56 84 PHE A C 1
ATOM 661 O O . PHE A 1 84 ? 10.171 -0.298 -6.484 1.00 98.56 84 PHE A O 1
ATOM 668 N N . LEU A 1 85 ? 9.781 0.858 -8.375 1.00 98.00 85 LEU A N 1
ATOM 669 C CA . LEU A 1 85 ? 11.158 0.864 -8.860 1.00 98.00 85 LEU A CA 1
ATOM 670 C C . LEU A 1 85 ? 11.494 2.259 -9.385 1.00 98.00 85 LEU A C 1
ATOM 672 O O . LEU A 1 85 ? 11.062 2.636 -10.468 1.00 98.00 85 LEU A O 1
ATOM 676 N N . THR A 1 86 ? 12.245 3.044 -8.613 1.00 96.62 86 THR A N 1
ATOM 677 C CA . THR A 1 86 ? 12.400 4.483 -8.882 1.00 96.62 86 THR A CA 1
ATOM 678 C C . THR A 1 86 ? 13.782 5.021 -8.521 1.00 96.62 86 THR A C 1
ATOM 680 O O . THR A 1 86 ? 14.514 4.416 -7.746 1.00 96.62 86 THR A O 1
ATOM 683 N N . ALA A 1 87 ? 14.158 6.177 -9.067 1.00 95.38 87 ALA A N 1
ATOM 684 C CA . ALA A 1 87 ? 15.395 6.871 -8.701 1.00 95.38 87 ALA A CA 1
ATOM 685 C C . ALA A 1 87 ? 15.309 7.606 -7.345 1.00 95.38 87 ALA A C 1
ATOM 687 O O . ALA A 1 87 ? 16.337 7.996 -6.792 1.00 95.38 87 ALA A O 1
ATOM 688 N N . ILE A 1 88 ? 14.107 7.808 -6.787 1.00 93.31 88 ILE A N 1
ATOM 689 C CA . ILE A 1 88 ? 13.945 8.482 -5.491 1.00 93.31 88 ILE A CA 1
ATOM 690 C C . ILE A 1 88 ? 14.366 7.538 -4.356 1.00 93.31 88 ILE A C 1
ATOM 692 O O . ILE A 1 88 ? 13.831 6.442 -4.220 1.00 93.31 88 ILE A O 1
ATOM 696 N N . ASN A 1 89 ? 15.281 7.983 -3.493 1.00 93.06 89 ASN A N 1
ATOM 697 C CA . ASN A 1 89 ? 15.825 7.186 -2.385 1.00 93.06 89 ASN A CA 1
ATOM 698 C C . ASN A 1 89 ? 15.697 7.868 -1.008 1.00 93.06 89 ASN A C 1
ATOM 700 O O . ASN A 1 89 ? 16.420 7.535 -0.068 1.00 93.06 89 ASN A O 1
ATOM 704 N N . THR A 1 90 ? 14.787 8.835 -0.867 1.00 93.50 90 THR A N 1
ATOM 705 C CA . THR A 1 90 ? 14.599 9.558 0.397 1.00 93.50 90 THR A CA 1
ATOM 706 C C . THR A 1 90 ? 13.751 8.754 1.381 1.00 93.50 90 THR A C 1
ATOM 708 O O . THR A 1 90 ? 12.851 8.005 0.988 1.00 93.50 90 THR A O 1
ATOM 711 N N . LYS A 1 91 ? 13.972 8.943 2.686 1.00 89.38 91 LYS A N 1
ATOM 712 C CA . LYS A 1 91 ? 13.175 8.267 3.726 1.00 89.38 91 LYS A CA 1
ATOM 713 C C . LYS A 1 91 ? 11.693 8.630 3.637 1.00 89.38 91 LYS A C 1
ATOM 715 O O . LYS A 1 91 ? 10.837 7.793 3.907 1.00 89.38 91 LYS A O 1
ATOM 720 N N . GLU A 1 92 ? 11.384 9.859 3.242 1.00 91.44 92 GLU A N 1
ATOM 721 C CA . GLU A 1 92 ? 10.023 10.364 3.088 1.00 91.44 92 GLU A CA 1
ATOM 722 C C . GLU A 1 92 ? 9.289 9.648 1.952 1.00 91.44 92 GLU A C 1
ATOM 724 O O . GLU A 1 92 ? 8.122 9.291 2.118 1.00 91.44 92 GLU A O 1
ATOM 729 N N . SER A 1 93 ? 9.973 9.406 0.828 1.00 88.81 93 SER A N 1
ATOM 730 C CA . SER A 1 93 ? 9.412 8.683 -0.319 1.00 88.81 93 SER A CA 1
ATOM 731 C C . SER A 1 93 ? 9.128 7.218 0.012 1.00 88.81 93 SER A C 1
ATOM 733 O O . SER A 1 93 ? 8.011 6.746 -0.197 1.00 88.81 93 SER A O 1
ATOM 735 N N . LEU A 1 94 ? 10.081 6.541 0.661 1.00 84.88 94 LEU A N 1
ATOM 736 C CA . LEU A 1 94 ? 9.908 5.175 1.142 1.00 84.88 94 LEU A CA 1
ATOM 737 C C . LEU A 1 94 ? 8.743 5.080 2.136 1.00 84.88 94 LEU A C 1
ATOM 739 O O . LEU A 1 94 ? 7.876 4.218 2.004 1.00 84.88 94 LEU A O 1
ATOM 743 N N . ARG A 1 95 ? 8.674 6.009 3.100 1.00 85.88 95 ARG A N 1
ATOM 744 C CA . ARG A 1 95 ? 7.566 6.069 4.063 1.00 85.88 95 ARG A CA 1
ATOM 745 C C . ARG A 1 95 ? 6.225 6.250 3.352 1.00 85.88 95 ARG A C 1
ATOM 747 O O . ARG A 1 95 ? 5.283 5.530 3.669 1.00 85.88 95 ARG A O 1
ATOM 754 N N . LYS A 1 96 ? 6.136 7.165 2.381 1.00 88.06 96 LYS A N 1
ATOM 755 C CA . LYS A 1 96 ? 4.912 7.392 1.595 1.00 88.06 96 LYS A CA 1
ATOM 756 C C . LYS A 1 96 ? 4.491 6.132 0.830 1.00 88.06 96 LYS A C 1
ATOM 758 O O . LYS A 1 96 ? 3.316 5.776 0.855 1.00 88.06 96 LYS A O 1
ATOM 763 N N . ALA A 1 97 ? 5.432 5.436 0.194 1.00 85.38 97 ALA A N 1
ATOM 764 C CA . ALA A 1 97 ? 5.166 4.178 -0.501 1.00 85.38 97 ALA A CA 1
ATOM 765 C C . ALA A 1 97 ? 4.598 3.101 0.438 1.00 85.38 97 ALA A C 1
ATOM 767 O O . ALA A 1 97 ? 3.585 2.472 0.125 1.00 85.38 97 ALA A O 1
ATOM 768 N N . MET A 1 98 ? 5.208 2.932 1.614 1.00 83.69 98 MET A N 1
ATOM 769 C CA . MET A 1 98 ? 4.728 1.993 2.632 1.00 83.69 98 MET A CA 1
ATOM 770 C C . MET A 1 98 ? 3.333 2.366 3.150 1.00 83.69 98 MET A C 1
ATOM 772 O O . MET A 1 98 ? 2.491 1.493 3.342 1.00 83.69 98 MET A O 1
ATOM 776 N N . GLU A 1 99 ? 3.056 3.657 3.348 1.00 84.75 99 GLU A N 1
ATOM 777 C CA . GLU A 1 99 ? 1.754 4.143 3.825 1.00 84.75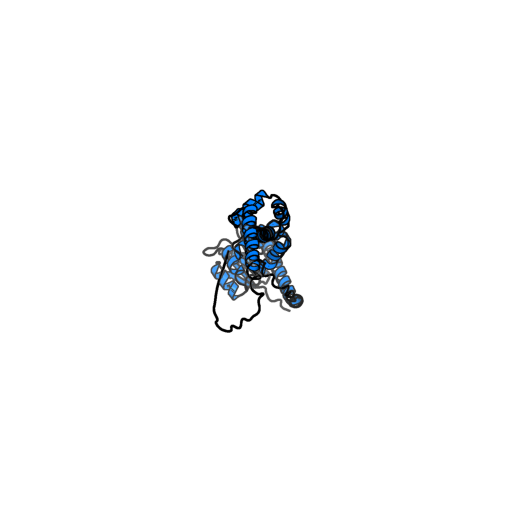 99 GLU A CA 1
ATOM 778 C C . GLU A 1 99 ? 0.611 3.882 2.843 1.00 84.75 99 GLU A C 1
ATOM 780 O O . GLU A 1 99 ? -0.517 3.615 3.265 1.00 84.75 99 GLU A O 1
ATOM 785 N N . LEU A 1 100 ? 0.908 3.909 1.544 1.00 82.69 100 LEU A N 1
ATOM 786 C CA . LEU A 1 100 ? -0.034 3.561 0.480 1.00 82.69 100 LEU A CA 1
ATOM 787 C C . LEU A 1 100 ? -0.208 2.044 0.303 1.00 82.69 100 LEU A C 1
ATOM 789 O O . LEU A 1 100 ? -1.064 1.609 -0.466 1.00 82.69 100 LEU A O 1
ATOM 793 N N . GLY A 1 101 ? 0.565 1.237 1.034 1.00 86.94 101 GLY A N 1
ATOM 794 C CA . GLY A 1 101 ? 0.494 -0.218 0.987 1.00 86.94 101 GLY A CA 1
ATOM 795 C C . GLY A 1 101 ? 1.214 -0.816 -0.217 1.00 86.94 101 GLY A C 1
ATOM 796 O O . GLY A 1 101 ? 0.720 -1.792 -0.783 1.00 86.94 101 GLY A O 1
ATOM 797 N N . ALA A 1 102 ? 2.339 -0.230 -0.637 1.00 90.94 102 ALA A N 1
ATOM 798 C CA . ALA A 1 102 ? 3.250 -0.893 -1.565 1.00 90.94 102 ALA A CA 1
ATOM 799 C C . ALA A 1 102 ? 3.822 -2.165 -0.931 1.00 90.94 102 ALA A C 1
ATOM 801 O O . ALA A 1 102 ? 4.099 -2.206 0.270 1.00 90.94 102 ALA A O 1
ATOM 802 N N . ASP A 1 103 ? 4.016 -3.197 -1.745 1.00 94.88 103 ASP A N 1
ATOM 803 C CA . ASP A 1 103 ? 4.555 -4.472 -1.286 1.00 94.88 103 ASP A CA 1
ATOM 804 C C . ASP A 1 103 ? 6.084 -4.462 -1.251 1.00 94.88 103 ASP A C 1
ATOM 806 O O . ASP A 1 103 ? 6.679 -5.178 -0.441 1.00 94.88 103 ASP A O 1
ATOM 810 N N . ASP A 1 104 ? 6.728 -3.672 -2.111 1.00 95.50 104 ASP A N 1
ATOM 811 C CA . ASP A 1 104 ? 8.174 -3.449 -2.091 1.00 95.50 104 ASP A CA 1
ATOM 812 C C . ASP A 1 104 ? 8.558 -2.086 -2.693 1.00 95.50 104 ASP A C 1
ATOM 814 O O . ASP A 1 104 ? 7.760 -1.443 -3.384 1.00 95.50 104 ASP A O 1
ATOM 818 N N . TYR A 1 105 ? 9.791 -1.658 -2.428 1.00 96.50 105 TYR A N 1
ATOM 819 C CA . TYR A 1 105 ? 10.369 -0.420 -2.941 1.00 96.50 105 TYR A CA 1
ATOM 820 C C . TYR A 1 105 ? 11.847 -0.630 -3.274 1.00 96.50 105 TYR A C 1
ATOM 822 O O . TYR A 1 105 ? 12.680 -0.815 -2.387 1.00 96.50 105 TYR A O 1
ATOM 830 N N . LEU A 1 106 ? 12.174 -0.567 -4.560 1.00 95.56 106 LEU A N 1
ATOM 831 C CA . LEU A 1 106 ? 13.519 -0.726 -5.095 1.00 95.56 106 LEU A CA 1
ATOM 832 C C . LEU A 1 106 ? 14.017 0.603 -5.666 1.00 95.56 106 LEU A C 1
ATOM 834 O O . LEU A 1 106 ? 13.276 1.346 -6.313 1.00 95.56 106 LEU A O 1
ATOM 838 N N . THR A 1 107 ? 15.295 0.893 -5.447 1.00 96.31 107 THR A N 1
ATOM 839 C CA . THR A 1 107 ? 15.942 2.091 -5.985 1.00 96.31 107 THR A CA 1
ATOM 840 C C . THR A 1 107 ? 16.722 1.767 -7.249 1.00 96.31 107 THR A C 1
ATOM 842 O O . THR A 1 107 ? 17.452 0.780 -7.286 1.00 96.31 107 THR A O 1
ATOM 845 N N . LYS A 1 108 ? 16.617 2.622 -8.266 1.00 95.06 108 LYS A N 1
ATOM 846 C CA . LYS A 1 108 ? 17.475 2.586 -9.454 1.00 95.06 108 LYS A CA 1
ATOM 847 C C . LYS A 1 108 ? 18.876 3.134 -9.095 1.00 95.06 108 LYS A C 1
ATOM 849 O O . LYS A 1 108 ? 18.951 4.131 -8.373 1.00 95.06 108 LYS A O 1
ATOM 854 N N . PRO A 1 109 ? 19.975 2.553 -9.612 1.00 95.00 109 PRO A N 1
ATOM 855 C CA . PRO A 1 109 ? 20.022 1.360 -10.458 1.00 95.00 109 PRO A CA 1
ATOM 856 C C . PRO A 1 109 ? 19.738 0.081 -9.657 1.00 95.00 109 PRO A C 1
ATOM 858 O O . PRO A 1 109 ? 20.227 -0.074 -8.543 1.00 95.00 109 PRO A O 1
ATOM 861 N N . VAL A 1 110 ? 18.978 -0.841 -10.253 1.00 95.69 110 VAL A N 1
ATOM 862 C CA . VAL A 1 110 ? 18.653 -2.147 -9.660 1.00 95.69 110 VAL A CA 1
ATOM 863 C C . VAL A 1 110 ? 19.375 -3.254 -10.416 1.00 95.69 110 VAL A C 1
ATOM 865 O O . VAL A 1 110 ? 19.451 -3.231 -11.646 1.00 95.69 110 VAL A O 1
ATOM 868 N N . THR A 1 111 ? 19.904 -4.242 -9.701 1.00 96.06 111 THR A N 1
ATOM 869 C CA . THR A 1 111 ? 20.484 -5.425 -10.347 1.00 96.06 111 THR A CA 1
ATOM 870 C C . THR A 1 111 ? 19.397 -6.431 -10.737 1.00 96.06 111 THR A C 1
ATOM 872 O O . THR A 1 111 ? 18.358 -6.535 -10.081 1.00 96.06 111 THR A O 1
ATOM 875 N N . ARG A 1 112 ? 19.657 -7.253 -11.765 1.00 96.31 112 ARG A N 1
ATOM 876 C CA . ARG A 1 112 ? 18.755 -8.351 -12.173 1.00 96.31 112 ARG A CA 1
ATOM 877 C C . ARG A 1 112 ? 18.377 -9.248 -10.988 1.00 96.31 112 ARG A C 1
ATOM 879 O O . ARG A 1 112 ? 17.207 -9.552 -10.793 1.00 96.31 112 ARG A O 1
ATOM 886 N N . ASN A 1 113 ? 19.351 -9.623 -10.159 1.00 95.69 113 ASN A N 1
ATOM 887 C CA . ASN A 1 113 ? 19.116 -10.504 -9.013 1.00 95.69 113 ASN A CA 1
ATOM 888 C C . ASN A 1 113 ? 18.235 -9.862 -7.931 1.00 95.69 113 ASN A C 1
ATOM 890 O O . ASN A 1 113 ? 17.405 -10.554 -7.345 1.00 95.69 113 ASN A O 1
ATOM 894 N N . GLU A 1 114 ? 18.404 -8.568 -7.648 1.00 96.25 114 GLU A N 1
ATOM 895 C CA . GLU A 1 114 ? 17.553 -7.852 -6.687 1.00 96.25 114 GLU A CA 1
ATOM 896 C C . GLU A 1 114 ? 16.110 -7.769 -7.182 1.00 96.25 114 GLU A C 1
ATOM 898 O O . GLU A 1 114 ? 15.190 -8.098 -6.431 1.00 96.25 114 GLU A O 1
ATOM 903 N N . LEU A 1 115 ? 15.926 -7.412 -8.457 1.00 97.62 115 LEU A N 1
ATOM 904 C CA . LEU A 1 115 ? 14.615 -7.327 -9.094 1.00 97.62 115 LEU A CA 1
ATOM 905 C C . LEU A 1 115 ? 13.882 -8.675 -9.050 1.00 97.62 115 LEU A C 1
ATOM 907 O O . LEU A 1 115 ? 12.765 -8.765 -8.541 1.00 97.62 115 LEU A O 1
ATOM 911 N N . LEU A 1 116 ? 14.534 -9.739 -9.528 1.00 97.19 116 LEU A N 1
ATOM 912 C CA . LEU A 1 116 ? 13.941 -11.076 -9.582 1.00 97.19 116 LEU A CA 1
ATOM 913 C C . LEU A 1 116 ? 13.635 -11.631 -8.189 1.00 97.19 116 LEU A C 1
ATOM 915 O O . LEU A 1 116 ? 12.585 -12.241 -7.988 1.00 97.19 116 LEU A O 1
ATOM 919 N N . ARG A 1 117 ? 14.505 -11.379 -7.201 1.00 96.06 117 ARG A N 1
ATOM 920 C CA . ARG A 1 117 ? 14.255 -11.785 -5.811 1.00 96.06 117 ARG A CA 1
ATOM 921 C C . ARG A 1 117 ? 13.027 -11.083 -5.239 1.00 96.06 117 ARG A C 1
ATOM 923 O O . ARG A 1 117 ? 12.202 -11.744 -4.611 1.00 96.06 117 ARG A O 1
ATOM 930 N N . ALA A 1 118 ? 12.902 -9.771 -5.438 1.00 96.38 118 ALA A N 1
ATOM 931 C CA . ALA A 1 118 ? 11.755 -9.013 -4.946 1.00 96.38 118 ALA A CA 1
ATOM 932 C C . ALA A 1 118 ? 10.444 -9.568 -5.526 1.00 96.38 118 ALA A C 1
ATOM 934 O O . ALA A 1 118 ? 9.513 -9.869 -4.776 1.00 96.38 118 ALA A O 1
ATOM 935 N N . ILE A 1 119 ? 10.416 -9.806 -6.840 1.00 97.38 119 ILE A N 1
ATOM 936 C CA . ILE A 1 119 ? 9.270 -10.378 -7.560 1.00 97.38 119 ILE A CA 1
ATOM 937 C C . ILE A 1 119 ? 8.918 -11.766 -7.031 1.00 97.38 119 ILE A C 1
ATOM 939 O O . ILE A 1 119 ? 7.771 -11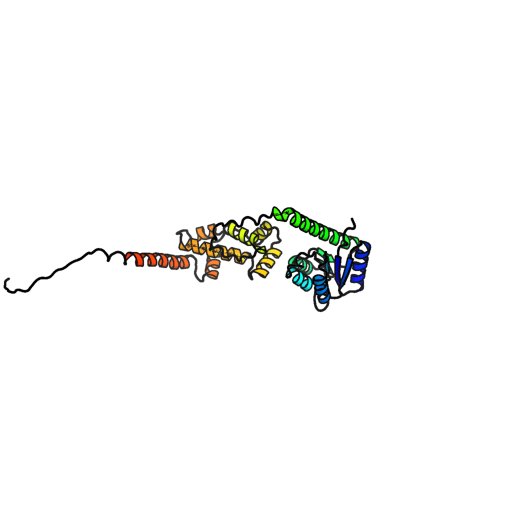.995 -6.643 1.00 97.38 119 ILE A O 1
ATOM 943 N N . ALA A 1 120 ? 9.899 -12.668 -6.942 1.00 94.31 120 ALA A N 1
ATOM 944 C CA . ALA A 1 120 ? 9.683 -14.037 -6.484 1.00 94.31 120 ALA A CA 1
ATOM 945 C C . ALA A 1 120 ? 9.059 -14.078 -5.081 1.00 94.31 120 ALA A C 1
ATOM 947 O O . ALA A 1 120 ? 8.069 -14.777 -4.862 1.00 94.31 120 ALA A O 1
ATOM 948 N N . VAL A 1 121 ? 9.570 -13.271 -4.142 1.00 93.62 121 VAL A N 1
ATOM 949 C CA . VAL A 1 121 ? 9.029 -13.205 -2.773 1.00 93.62 121 VAL A CA 1
ATOM 950 C C . VAL A 1 121 ? 7.575 -12.722 -2.771 1.00 93.62 121 VAL A C 1
ATOM 952 O O . VAL A 1 121 ? 6.752 -13.241 -2.011 1.00 93.62 121 VAL A O 1
ATOM 955 N N . ARG A 1 122 ? 7.227 -11.736 -3.608 1.00 96.88 122 ARG A N 1
ATOM 956 C CA . ARG A 1 122 ? 5.858 -11.196 -3.657 1.00 96.88 122 ARG A CA 1
ATOM 957 C C . ARG A 1 122 ? 4.874 -12.146 -4.326 1.00 96.88 122 ARG A C 1
ATOM 959 O O . ARG A 1 122 ? 3.793 -12.356 -3.774 1.00 96.88 122 ARG A O 1
ATOM 966 N N . LEU A 1 123 ? 5.269 -12.786 -5.422 1.00 95.00 123 LEU A N 1
ATOM 967 C CA . LEU A 1 123 ? 4.463 -13.820 -6.070 1.00 95.00 123 LEU A CA 1
ATOM 968 C C . LEU A 1 123 ? 4.254 -15.029 -5.149 1.00 95.00 123 LEU A C 1
ATOM 970 O O . LEU A 1 123 ? 3.125 -15.496 -5.011 1.00 95.00 123 LEU A O 1
ATOM 974 N N . GLN A 1 124 ? 5.293 -15.488 -4.443 1.00 90.50 124 GLN A N 1
ATOM 975 C CA . GLN A 1 124 ? 5.179 -16.595 -3.487 1.00 90.50 124 GLN A CA 1
ATOM 976 C C . GLN A 1 124 ? 4.216 -16.259 -2.341 1.00 90.50 124 GLN A C 1
ATOM 978 O O . GLN A 1 124 ? 3.341 -17.060 -2.010 1.00 90.50 124 GLN A O 1
ATOM 983 N N . LYS A 1 125 ? 4.337 -15.061 -1.752 1.00 88.25 125 LYS A N 1
ATOM 984 C CA . LYS A 1 125 ? 3.430 -14.592 -0.692 1.00 88.25 125 LYS A CA 1
ATOM 985 C C . LYS A 1 125 ? 1.983 -14.529 -1.187 1.00 88.25 125 LYS A C 1
ATOM 987 O O . LYS A 1 125 ? 1.073 -14.961 -0.481 1.00 88.25 125 LYS A O 1
ATOM 992 N N . GLN A 1 126 ? 1.762 -14.018 -2.397 1.00 90.00 126 GLN A N 1
ATOM 993 C CA . GLN A 1 126 ? 0.428 -13.937 -2.990 1.00 90.00 126 GLN A CA 1
ATOM 994 C C . GLN A 1 126 ? -0.151 -15.328 -3.280 1.00 90.00 126 GLN A C 1
ATOM 996 O O . GLN A 1 126 ? -1.317 -15.574 -2.971 1.00 90.00 126 GLN A O 1
ATOM 1001 N N . ALA A 1 127 ? 0.651 -16.247 -3.823 1.00 88.00 127 ALA A N 1
ATOM 1002 C CA . ALA A 1 127 ? 0.249 -17.629 -4.070 1.00 88.00 127 ALA A CA 1
ATOM 1003 C C . ALA A 1 127 ? -0.135 -18.343 -2.766 1.00 88.00 127 ALA A C 1
ATOM 1005 O O . ALA A 1 127 ? -1.180 -18.989 -2.714 1.00 88.00 127 ALA A O 1
ATOM 1006 N N . LEU A 1 128 ? 0.648 -18.153 -1.696 1.00 87.94 128 LEU A N 1
ATOM 1007 C CA . LEU A 1 128 ? 0.348 -18.704 -0.374 1.00 87.94 128 LEU A CA 1
ATOM 1008 C C . LEU A 1 128 ? -0.992 -18.193 0.162 1.00 87.94 128 LEU A C 1
ATOM 1010 O O . LEU A 1 128 ? -1.800 -18.990 0.634 1.00 87.94 128 LEU A O 1
ATOM 1014 N N . PHE A 1 129 ? -1.256 -16.887 0.060 1.00 86.06 129 PHE A N 1
ATOM 1015 C CA . PHE A 1 129 ? -2.552 -16.345 0.465 1.00 86.06 129 PHE A CA 1
ATOM 1016 C C . PHE A 1 129 ? -3.692 -16.921 -0.368 1.00 86.06 129 PHE A C 1
ATOM 1018 O O . PHE A 1 129 ? -4.674 -17.382 0.206 1.00 86.06 129 PHE A O 1
ATOM 1025 N N . ARG A 1 130 ? -3.573 -16.937 -1.702 1.00 85.12 130 ARG A N 1
ATOM 1026 C CA . ARG A 1 130 ? -4.612 -17.498 -2.582 1.00 85.12 130 ARG A CA 1
ATOM 1027 C C . ARG A 1 130 ? -4.898 -18.960 -2.248 1.00 85.12 130 ARG A C 1
ATOM 1029 O O . ARG A 1 130 ? -6.063 -19.326 -2.135 1.00 85.12 130 ARG A O 1
ATOM 1036 N N . TYR A 1 131 ? -3.852 -19.759 -2.039 1.00 83.06 131 TYR A N 1
ATOM 1037 C CA . TYR A 1 131 ? -3.973 -21.149 -1.615 1.00 83.06 131 TYR A CA 1
ATOM 1038 C C . TYR A 1 131 ? -4.717 -21.255 -0.283 1.00 83.06 131 TYR A C 1
ATOM 1040 O O . TYR A 1 131 ? -5.754 -21.907 -0.230 1.00 83.06 131 TYR A O 1
ATOM 1048 N N . TRP A 1 132 ? -4.249 -20.549 0.752 1.00 86.25 132 TRP A N 1
ATOM 1049 C CA . TRP A 1 132 ? -4.860 -20.582 2.081 1.00 86.25 132 TRP A CA 1
ATOM 1050 C C . TRP A 1 132 ? -6.337 -20.177 2.041 1.00 86.25 132 TRP A C 1
ATOM 1052 O O . TRP A 1 132 ? -7.180 -20.871 2.598 1.00 86.25 132 TRP A O 1
ATOM 1062 N N . TYR A 1 133 ? -6.692 -19.101 1.333 1.00 80.88 133 TYR A N 1
ATOM 1063 C CA . TYR A 1 133 ? -8.092 -18.687 1.212 1.00 80.88 133 TYR A CA 1
ATOM 1064 C C . TYR A 1 133 ? -8.937 -19.685 0.415 1.00 80.88 133 TYR A C 1
ATOM 1066 O O . TYR A 1 133 ? -10.095 -19.898 0.768 1.00 80.88 133 TYR A O 1
ATOM 1074 N N . ALA A 1 134 ? -8.386 -20.332 -0.614 1.00 83.25 134 ALA A N 1
ATOM 1075 C CA . ALA A 1 134 ? -9.098 -21.371 -1.351 1.00 83.25 134 ALA A CA 1
ATOM 1076 C C . ALA A 1 134 ? -9.366 -22.604 -0.470 1.00 83.25 134 ALA A C 1
ATOM 1078 O O . ALA A 1 134 ? -10.493 -23.100 -0.436 1.00 83.25 134 ALA A O 1
ATOM 1079 N N . THR A 1 135 ? -8.364 -23.064 0.289 1.00 80.69 135 THR A N 1
ATOM 1080 C CA . THR A 1 135 ? -8.442 -24.296 1.095 1.00 80.69 135 THR A CA 1
ATOM 1081 C C . THR A 1 135 ? -9.117 -24.117 2.450 1.00 80.69 135 THR A C 1
ATOM 1083 O O . THR A 1 135 ? -9.713 -25.059 2.968 1.00 80.69 135 THR A O 1
ATOM 1086 N N . ASN A 1 136 ? -9.049 -22.923 3.037 1.00 80.50 136 ASN A N 1
ATOM 1087 C CA . ASN A 1 136 ? -9.569 -22.634 4.375 1.00 80.50 136 ASN A CA 1
ATOM 1088 C C . ASN A 1 136 ? -10.848 -21.783 4.343 1.00 80.50 136 ASN A C 1
ATOM 1090 O O . ASN A 1 136 ? -11.349 -21.400 5.400 1.00 80.50 136 ASN A O 1
ATOM 1094 N N . SER A 1 137 ? -11.432 -21.551 3.161 1.00 63.09 137 SER A N 1
ATOM 1095 C CA . SER A 1 137 ? -12.716 -20.849 2.988 1.00 63.09 137 SER A CA 1
ATOM 1096 C C . SER A 1 137 ? -13.857 -21.438 3.830 1.00 63.09 137 SER A C 1
ATOM 1098 O O . SER A 1 137 ? -14.703 -20.690 4.304 1.00 63.09 137 SER A O 1
ATOM 1100 N N . HIS A 1 138 ? -13.861 -22.753 4.085 1.00 56.31 138 HIS A N 1
ATOM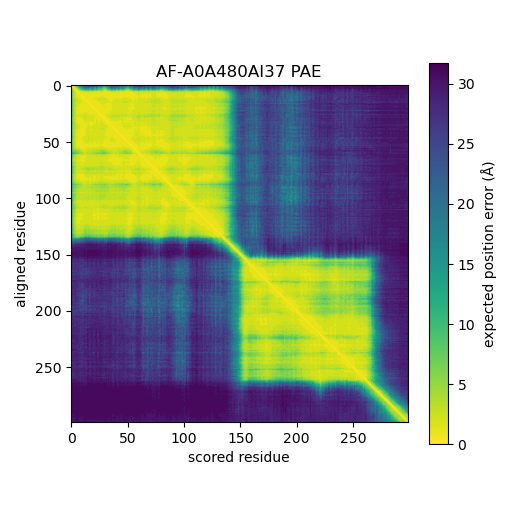 1101 C CA . HIS A 1 138 ? -14.851 -23.421 4.945 1.00 56.31 138 HIS A CA 1
ATOM 1102 C C . HIS A 1 138 ? -14.532 -23.366 6.450 1.00 56.31 138 HIS A C 1
ATOM 1104 O O . HIS A 1 138 ? -15.439 -23.498 7.269 1.00 56.31 138 HIS A O 1
ATOM 1110 N N . GLN A 1 139 ? -13.261 -23.184 6.832 1.00 50.19 139 GLN A N 1
ATOM 1111 C CA . GLN A 1 139 ? -12.852 -22.970 8.232 1.00 50.19 139 GLN A CA 1
ATOM 1112 C C . GLN A 1 139 ? -13.004 -21.512 8.659 1.00 50.19 139 GLN A C 1
ATOM 1114 O O . GLN A 1 139 ? -13.192 -21.231 9.841 1.00 50.19 139 GLN A O 1
ATOM 1119 N N . LEU A 1 140 ? -13.036 -20.602 7.686 1.00 47.31 140 LEU A N 1
ATOM 1120 C CA . LEU A 1 140 ? -13.771 -19.355 7.793 1.00 47.31 140 LEU A CA 1
ATOM 1121 C C . LEU A 1 140 ? -15.271 -19.686 7.769 1.00 47.31 140 LEU A C 1
ATOM 1123 O O . LEU A 1 140 ? -16.014 -19.223 6.905 1.00 47.31 140 LEU A O 1
ATOM 1127 N N . ALA A 1 141 ? -15.751 -20.455 8.758 1.00 42.12 141 ALA A N 1
ATOM 1128 C CA . ALA A 1 141 ? -17.111 -20.226 9.216 1.00 42.12 141 ALA A CA 1
ATOM 1129 C C . ALA A 1 141 ? -17.217 -18.700 9.338 1.00 42.12 141 ALA A C 1
ATOM 1131 O O . ALA A 1 141 ? -16.280 -18.115 9.902 1.00 42.12 141 ALA A O 1
ATOM 1132 N N . PRO A 1 142 ? -18.250 -18.036 8.774 1.00 40.66 142 PRO A N 1
ATOM 1133 C CA . PRO A 1 142 ? -18.476 -16.637 9.109 1.00 40.66 142 PRO A CA 1
ATOM 1134 C C . PRO A 1 142 ? -18.406 -16.653 10.616 1.00 40.66 142 PRO A C 1
ATOM 1136 O O . PRO A 1 142 ? -19.190 -17.419 11.180 1.00 40.66 142 PRO A O 1
ATOM 1139 N N . ALA A 1 143 ? -17.377 -16.022 11.216 1.00 39.19 143 ALA A N 1
ATOM 1140 C CA . ALA A 1 143 ? -17.168 -16.055 12.658 1.00 39.19 143 ALA A CA 1
ATOM 1141 C C . ALA A 1 143 ? -18.558 -15.853 13.185 1.00 39.19 143 ALA A C 1
ATOM 1143 O O . ALA A 1 143 ? -19.105 -14.806 12.808 1.00 39.19 143 ALA A O 1
ATOM 1144 N N . GLN A 1 144 ? -19.155 -16.926 13.762 1.00 36.91 144 GLN A N 1
ATOM 1145 C CA . GLN A 1 144 ? -20.612 -17.028 13.884 1.00 36.91 144 GLN A CA 1
ATOM 1146 C C . GLN A 1 144 ? -20.989 -15.647 14.303 1.00 36.91 144 GLN A C 1
ATOM 1148 O O . GLN A 1 144 ? -20.364 -15.176 15.262 1.00 36.91 144 GLN A O 1
ATOM 1153 N N . PHE A 1 145 ? -21.790 -14.941 13.489 1.00 36.75 145 PHE A N 1
ATOM 1154 C CA . PHE A 1 145 ? -22.289 -13.656 13.919 1.00 36.75 145 PHE A CA 1
ATOM 1155 C C . PHE A 1 145 ? -22.978 -14.050 15.196 1.00 36.75 145 PHE A C 1
ATOM 1157 O O . PHE A 1 145 ? -24.068 -14.620 15.179 1.00 36.75 145 PHE A O 1
ATOM 1164 N N . LEU A 1 146 ? -22.245 -13.899 16.294 1.00 31.69 146 LEU A N 1
ATOM 1165 C CA . LEU A 1 146 ? -22.742 -14.029 17.607 1.00 31.69 146 LEU A CA 1
ATOM 1166 C C . LEU A 1 146 ? -23.716 -12.892 17.488 1.00 31.69 146 LEU A C 1
ATOM 1168 O O . LEU A 1 146 ? -23.370 -11.711 17.470 1.00 31.69 146 LEU A O 1
ATOM 1172 N N . THR A 1 147 ? -24.968 -13.278 17.352 1.00 33.31 147 THR A N 1
ATOM 1173 C CA . THR A 1 147 ? -26.089 -12.535 17.850 1.00 33.31 147 THR A CA 1
ATOM 1174 C C . THR A 1 147 ? -25.891 -12.433 19.369 1.00 33.31 147 THR A C 1
ATOM 1176 O O . THR A 1 147 ? -26.780 -12.756 20.144 1.00 33.31 147 THR A O 1
ATOM 1179 N N . THR A 1 148 ? -24.707 -12.006 19.834 1.00 34.44 148 THR A N 1
ATOM 1180 C CA . THR A 1 148 ? -24.572 -11.103 20.948 1.00 34.44 148 THR A CA 1
ATOM 1181 C C . THR A 1 148 ? -25.432 -9.942 20.529 1.00 34.44 148 THR A C 1
ATOM 1183 O O . THR A 1 148 ? -25.050 -9.152 19.665 1.00 34.44 148 THR A O 1
ATOM 1186 N N . SER A 1 149 ? -26.665 -9.985 21.034 1.00 39.25 149 SER A N 1
ATOM 1187 C CA . SER A 1 149 ? -27.540 -8.851 21.265 1.00 39.25 149 SER A CA 1
ATOM 1188 C C . SER A 1 149 ? -26.847 -7.563 20.864 1.00 39.25 149 SER A C 1
ATOM 1190 O O . SER A 1 149 ? -25.882 -7.174 21.525 1.00 39.25 149 SER A O 1
ATOM 1192 N N . VAL A 1 150 ? -27.300 -6.964 19.763 1.00 35.25 150 VAL A N 1
ATOM 1193 C CA . VAL A 1 150 ? -26.895 -5.631 19.330 1.00 35.25 150 VAL A CA 1
ATOM 1194 C C . VAL A 1 150 ? -26.811 -4.766 20.580 1.00 35.25 150 VAL A C 1
ATOM 1196 O O . VAL A 1 150 ? -27.831 -4.380 21.151 1.00 35.25 150 VAL A O 1
ATOM 1199 N N . ASN A 1 151 ? -25.597 -4.519 21.066 1.00 42.34 151 ASN A N 1
ATOM 1200 C CA . ASN A 1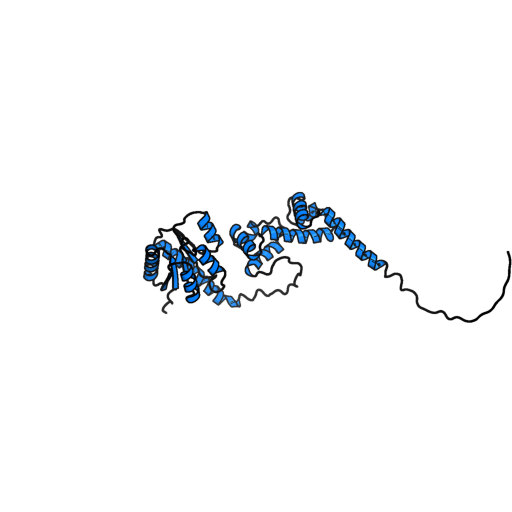 151 ? -25.423 -3.522 22.090 1.00 42.34 151 ASN A CA 1
ATOM 1201 C C . ASN A 1 151 ? -25.540 -2.221 21.307 1.00 42.34 151 ASN A C 1
ATOM 1203 O O . ASN A 1 151 ? -24.576 -1.786 20.679 1.00 42.34 151 ASN A O 1
ATOM 1207 N N . CYS A 1 152 ? -26.747 -1.644 21.270 1.00 38.03 152 CYS A N 1
ATOM 1208 C CA . CYS A 1 152 ? -27.084 -0.363 20.630 1.00 38.03 152 CYS A CA 1
ATOM 1209 C C . CYS A 1 152 ? -26.313 0.839 21.234 1.00 38.03 152 CYS A C 1
ATOM 1211 O O . CYS A 1 152 ? -26.809 1.962 21.249 1.00 38.03 152 CYS A O 1
ATOM 1213 N N . GLN A 1 153 ? -25.124 0.607 21.789 1.00 55.28 153 GLN A N 1
ATOM 1214 C CA . GLN A 1 153 ? -24.287 1.549 22.515 1.00 55.28 153 GLN A CA 1
ATOM 1215 C C . GLN A 1 153 ? -22.888 1.711 21.906 1.00 55.28 153 GLN A C 1
ATOM 1217 O O . GLN A 1 153 ? -22.179 2.626 22.325 1.00 55.28 153 GLN A O 1
ATOM 1222 N N . SER A 1 154 ? -22.470 0.871 20.946 1.00 68.94 154 SER A N 1
ATOM 1223 C CA . SER A 1 154 ? -21.170 1.074 20.296 1.00 68.94 154 SER A CA 1
ATOM 1224 C C . SER A 1 154 ? -21.224 2.307 19.394 1.00 68.94 154 SER A C 1
ATOM 1226 O O . SER A 1 154 ? -22.109 2.439 18.551 1.00 68.94 154 SER A O 1
ATOM 1228 N N . ILE A 1 155 ? -20.281 3.226 19.600 1.00 84.88 155 ILE A N 1
ATOM 1229 C CA . ILE A 1 155 ? -20.151 4.460 18.812 1.00 84.88 155 ILE A CA 1
ATOM 1230 C C . ILE A 1 155 ? -19.348 4.261 17.525 1.00 84.88 155 ILE A C 1
ATOM 1232 O O . ILE A 1 155 ? -19.179 5.206 16.754 1.00 84.88 155 ILE A O 1
ATOM 1236 N N . PHE A 1 156 ? -18.779 3.070 17.336 1.00 87.75 156 PHE A N 1
ATOM 1237 C CA . PHE A 1 156 ? -17.840 2.812 16.261 1.00 87.75 156 PHE A CA 1
ATOM 1238 C C . PHE A 1 156 ? -18.565 2.510 14.947 1.00 87.75 156 PHE A C 1
ATOM 1240 O O . PHE A 1 156 ? -19.601 1.841 14.947 1.00 87.75 156 PHE A O 1
ATOM 1247 N N . PRO A 1 157 ? -18.033 2.989 13.810 1.00 83.19 157 PRO A N 1
ATOM 1248 C CA . PRO A 1 157 ? -18.619 2.709 12.513 1.00 83.19 157 PRO A CA 1
ATOM 1249 C C . PRO A 1 157 ? -18.426 1.233 12.142 1.00 83.19 157 PRO A C 1
ATOM 1251 O O . PRO A 1 157 ? -17.385 0.630 12.410 1.00 83.19 157 PRO A O 1
ATOM 1254 N N . ILE A 1 158 ? -19.423 0.654 11.471 1.00 83.06 158 ILE A N 1
ATOM 1255 C CA . ILE A 1 158 ? -19.360 -0.728 10.984 1.00 83.06 158 ILE A CA 1
ATOM 1256 C C . ILE A 1 158 ? -18.532 -0.745 9.698 1.00 83.06 158 ILE A C 1
ATOM 1258 O O . ILE A 1 158 ? -19.055 -0.601 8.595 1.00 83.06 158 ILE A O 1
ATOM 1262 N N . ILE A 1 159 ? -17.219 -0.891 9.852 1.00 82.94 159 ILE A N 1
ATOM 1263 C CA . ILE A 1 159 ? -16.267 -0.978 8.744 1.00 82.94 159 ILE A CA 1
ATOM 1264 C C . ILE A 1 159 ? -15.532 -2.314 8.875 1.00 82.94 159 ILE A C 1
ATOM 1266 O O . ILE A 1 159 ? -14.684 -2.441 9.760 1.00 82.94 159 ILE A O 1
ATOM 1270 N N . PRO A 1 160 ? -15.810 -3.315 8.013 1.00 81.88 160 PRO A N 1
ATOM 1271 C CA . PRO A 1 160 ? -15.253 -4.663 8.158 1.00 81.88 160 PRO A CA 1
ATOM 1272 C C . PRO A 1 160 ? -13.725 -4.690 8.281 1.00 81.88 160 PRO A C 1
ATOM 1274 O O . PRO A 1 160 ? -13.185 -5.397 9.126 1.00 81.88 160 PRO A O 1
ATOM 1277 N N . ARG A 1 161 ? -13.026 -3.852 7.501 1.00 83.94 161 ARG A N 1
ATOM 1278 C CA . ARG A 1 161 ? -11.556 -3.741 7.521 1.00 83.94 161 ARG A CA 1
ATOM 1279 C C . ARG A 1 161 ? -10.995 -3.165 8.826 1.00 83.94 161 ARG A C 1
ATOM 1281 O O . ARG A 1 161 ? -9.842 -3.424 9.145 1.00 83.94 161 ARG A O 1
ATOM 1288 N N . LEU A 1 162 ? -11.787 -2.394 9.571 1.00 88.88 162 LEU A N 1
ATOM 1289 C CA . LEU A 1 162 ? -11.388 -1.770 10.838 1.00 88.88 162 LEU A CA 1
ATOM 1290 C C . LEU A 1 162 ? -12.043 -2.436 12.054 1.00 88.88 162 LEU A C 1
ATOM 1292 O O . LEU A 1 162 ? -11.865 -1.962 13.173 1.00 88.88 162 LEU A O 1
ATOM 1296 N N . LYS A 1 163 ? -12.775 -3.541 11.863 1.00 88.62 163 LYS A N 1
ATOM 1297 C CA . LYS A 1 163 ? -13.511 -4.214 12.938 1.00 88.62 163 LYS A CA 1
ATOM 1298 C C . LYS A 1 163 ? -12.597 -4.559 14.117 1.00 88.62 163 LYS A C 1
ATOM 1300 O O . LYS A 1 163 ? -12.876 -4.148 15.233 1.00 88.62 163 LYS A O 1
ATOM 1305 N N . ASN A 1 164 ? -11.462 -5.205 13.851 1.00 88.50 164 ASN A N 1
ATOM 1306 C CA . ASN A 1 164 ? -10.515 -5.604 14.898 1.00 88.50 164 ASN A CA 1
ATOM 1307 C C . ASN A 1 164 ? -9.916 -4.400 15.645 1.00 88.50 164 ASN A C 1
ATOM 1309 O O . ASN A 1 164 ? -9.628 -4.496 16.833 1.00 88.50 164 ASN A O 1
ATOM 1313 N N . VAL A 1 165 ? -9.766 -3.254 14.968 1.00 91.69 165 VAL A N 1
ATOM 1314 C CA . VAL A 1 165 ? -9.297 -2.004 15.584 1.00 91.69 165 VAL A CA 1
ATOM 1315 C C . VAL A 1 165 ? -10.328 -1.499 16.587 1.00 91.69 165 VAL A C 1
ATOM 1317 O O . VAL A 1 165 ? -9.989 -1.208 17.731 1.00 91.69 165 VAL A O 1
ATOM 1320 N N . PHE A 1 166 ? -11.595 -1.410 16.177 1.00 93.88 166 PHE A N 1
ATOM 1321 C CA . PHE A 1 166 ? -12.667 -0.920 17.042 1.00 93.88 166 PHE A CA 1
ATOM 1322 C C . PHE A 1 166 ? -13.023 -1.898 18.159 1.00 93.88 166 PHE A C 1
ATOM 1324 O O . PHE A 1 166 ? -13.267 -1.453 19.277 1.00 93.88 166 PHE A O 1
ATOM 1331 N N . ASP A 1 167 ? -12.977 -3.203 17.897 1.00 90.75 167 ASP A N 1
ATOM 1332 C CA . ASP A 1 167 ? -13.151 -4.235 18.920 1.00 90.75 167 ASP A CA 1
ATOM 1333 C C . ASP A 1 167 ? -12.065 -4.119 19.998 1.00 90.75 167 ASP A C 1
ATOM 1335 O O . ASP A 1 167 ? -12.367 -4.150 21.191 1.00 90.75 167 ASP A O 1
ATOM 1339 N N . TYR A 1 168 ? -10.805 -3.918 19.591 1.00 91.50 168 TYR A N 1
ATOM 1340 C CA . TYR A 1 168 ? -9.706 -3.726 20.532 1.00 91.50 168 TYR A CA 1
ATOM 1341 C C . TYR A 1 168 ? -9.887 -2.454 21.367 1.00 91.50 168 TYR A C 1
ATOM 1343 O O . TYR A 1 168 ? -9.675 -2.482 22.579 1.00 91.50 168 TYR A O 1
ATOM 1351 N N . ILE A 1 169 ? -10.315 -1.344 20.753 1.00 92.88 169 ILE A N 1
ATOM 1352 C CA . ILE A 1 169 ? -10.609 -0.113 21.498 1.00 92.88 169 ILE A CA 1
ATOM 1353 C C . ILE A 1 169 ? -11.777 -0.341 22.466 1.00 92.88 169 ILE A C 1
ATOM 1355 O O . ILE A 1 169 ? -11.673 0.057 23.621 1.00 92.88 169 ILE A O 1
ATOM 1359 N N . GLU A 1 170 ? -12.873 -0.979 22.047 1.00 92.94 170 GLU A N 1
ATOM 1360 C CA . GLU A 1 170 ? -14.018 -1.249 22.932 1.00 92.94 170 GLU A CA 1
ATOM 1361 C C . GLU A 1 170 ? -13.614 -2.116 24.131 1.00 92.94 170 GLU A C 1
ATOM 1363 O O . GLU A 1 170 ? -14.074 -1.868 25.243 1.00 92.94 170 GLU A O 1
ATOM 1368 N N . ALA A 1 171 ? -12.721 -3.086 23.928 1.00 89.19 171 ALA A N 1
ATOM 1369 C CA . ALA A 1 171 ? -12.235 -3.954 24.995 1.00 89.19 171 ALA A CA 1
ATOM 1370 C C . ALA A 1 171 ? -11.243 -3.260 25.947 1.00 89.19 171 ALA A C 1
ATOM 1372 O O . ALA A 1 171 ? -11.186 -3.620 27.119 1.00 89.19 171 ALA A O 1
ATOM 1373 N N . ASN A 1 172 ? -10.477 -2.270 25.469 1.00 92.56 172 ASN A N 1
ATOM 1374 C CA . ASN A 1 172 ? -9.321 -1.734 26.201 1.00 92.56 172 ASN A CA 1
ATOM 1375 C C . ASN A 1 172 ? -9.360 -0.216 26.445 1.00 92.56 172 ASN A C 1
ATOM 1377 O O . ASN A 1 172 ? -8.403 0.335 26.979 1.00 92.56 172 ASN A O 1
ATOM 1381 N N . TYR A 1 173 ? -10.435 0.506 26.099 1.00 92.44 173 TYR A N 1
ATOM 1382 C CA . TYR A 1 173 ? -10.478 1.970 26.274 1.00 92.44 173 TYR A CA 1
ATOM 1383 C C . TYR A 1 173 ? -10.322 2.415 27.735 1.00 92.44 173 TYR A C 1
ATOM 1385 O O . TYR A 1 173 ? -10.020 3.583 27.979 1.00 92.44 173 TYR A O 1
ATOM 1393 N N . GLN A 1 174 ? -10.577 1.530 28.698 1.00 91.50 174 GLN A N 1
ATOM 1394 C CA . GLN A 1 174 ? -10.411 1.791 30.130 1.00 91.50 174 GLN A CA 1
ATOM 1395 C C . GLN A 1 174 ? -8.953 1.709 30.577 1.00 91.50 174 GLN A C 1
ATOM 1397 O O . GLN A 1 174 ? -8.599 2.287 31.599 1.00 91.50 174 GLN A O 1
ATOM 1402 N N . GLU A 1 175 ? -8.112 1.049 29.788 1.00 86.69 175 GLU A N 1
ATOM 1403 C CA . GLU A 1 175 ? -6.675 1.004 29.987 1.00 86.69 175 GLU A CA 1
ATOM 1404 C C . GLU A 1 175 ? -6.038 2.254 29.385 1.00 86.69 175 GLU A C 1
ATOM 1406 O O . GLU A 1 175 ? -6.614 2.900 28.506 1.00 86.69 175 GLU A O 1
ATOM 1411 N N . GLY A 1 176 ? -4.839 2.617 29.842 1.00 85.56 176 GLY A N 1
ATOM 1412 C CA . GLY A 1 176 ? -4.063 3.766 29.358 1.00 85.56 176 GLY A CA 1
ATOM 1413 C C . GLY A 1 176 ? -3.552 3.642 27.914 1.00 85.56 176 GLY A C 1
ATOM 1414 O O . GLY A 1 176 ? -2.462 4.127 27.634 1.00 85.56 176 GLY A O 1
ATOM 1415 N N . ILE A 1 177 ? -4.314 3.005 27.017 1.00 90.25 177 ILE A N 1
ATOM 14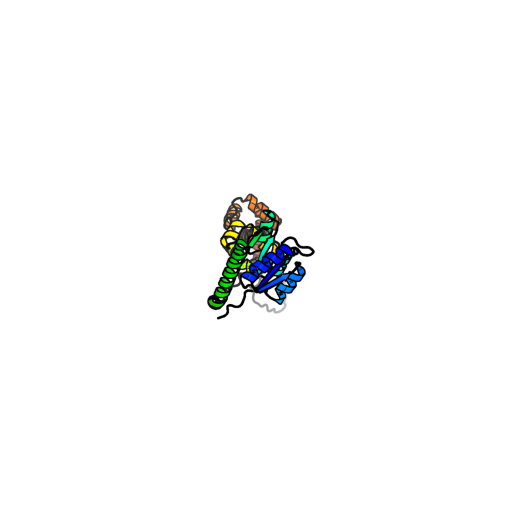16 C CA . ILE A 1 177 ? -3.925 2.693 25.641 1.00 90.25 177 ILE A CA 1
ATOM 1417 C C . ILE A 1 177 ? -3.681 3.940 24.790 1.00 90.25 177 ILE A C 1
ATOM 1419 O O . ILE A 1 177 ? -4.374 4.961 24.888 1.00 90.25 177 ILE A O 1
ATOM 1423 N N . THR A 1 178 ? -2.711 3.804 23.899 1.00 90.94 178 THR A N 1
ATOM 1424 C CA . THR A 1 178 ? -2.289 4.768 22.889 1.00 90.94 178 THR A CA 1
ATOM 1425 C C . THR A 1 178 ? -2.569 4.229 21.485 1.00 90.94 178 THR A C 1
ATOM 1427 O O . THR A 1 178 ? -2.903 3.060 21.298 1.00 90.94 178 THR A O 1
ATOM 1430 N N . SER A 1 179 ? -2.411 5.068 20.456 1.00 89.19 179 SER A N 1
ATOM 1431 C CA . SER A 1 179 ? -2.525 4.620 19.061 1.00 89.19 179 SER A CA 1
ATOM 1432 C C . SER A 1 179 ? -1.506 3.533 18.697 1.00 89.19 179 SER A C 1
ATOM 1434 O O . SER A 1 179 ? -1.794 2.702 17.840 1.00 89.19 179 SER A O 1
ATOM 1436 N N . SER A 1 180 ? -0.338 3.526 19.348 1.00 89.12 180 SER A N 1
ATOM 1437 C CA . SER A 1 180 ? 0.702 2.522 19.122 1.00 89.12 180 SER A CA 1
ATOM 1438 C C . SER A 1 180 ? 0.310 1.159 19.678 1.00 89.12 180 SER A C 1
ATOM 1440 O O . SER A 1 180 ? 0.468 0.177 18.964 1.00 89.12 180 SER A O 1
ATOM 1442 N N . ASP A 1 181 ? -0.291 1.109 20.870 1.00 90.31 181 ASP A N 1
ATOM 1443 C CA . ASP A 1 181 ? -0.750 -0.152 21.475 1.00 90.31 181 ASP A CA 1
ATOM 1444 C C . ASP A 1 181 ? -1.847 -0.801 20.625 1.00 90.31 181 ASP A C 1
ATOM 1446 O O . ASP A 1 181 ? -1.853 -2.008 20.398 1.00 90.31 181 ASP A O 1
ATOM 1450 N N . VAL A 1 182 ? -2.766 0.021 20.101 1.00 91.69 182 VAL A N 1
ATOM 1451 C CA . VAL A 1 182 ? -3.807 -0.452 19.180 1.00 91.69 182 VAL A CA 1
ATOM 1452 C C . VAL A 1 182 ? -3.177 -1.016 17.909 1.00 91.69 182 VAL A C 1
ATOM 1454 O O . VAL A 1 182 ? -3.605 -2.065 17.442 1.00 91.69 182 VAL A O 1
ATOM 1457 N N . ALA A 1 183 ? -2.172 -0.338 17.348 1.00 88.69 183 ALA A N 1
ATOM 1458 C CA . ALA A 1 183 ? -1.518 -0.767 16.118 1.00 88.69 183 ALA A CA 1
ATOM 1459 C C . ALA A 1 183 ? -0.723 -2.063 16.279 1.00 88.69 183 ALA A C 1
ATOM 1461 O O . ALA A 1 183 ? -0.850 -2.956 15.441 1.00 88.69 183 ALA A O 1
ATOM 1462 N N . GLU A 1 184 ? 0.019 -2.190 17.377 1.00 89.06 184 GLU A N 1
ATOM 1463 C CA . GLU A 1 184 ? 0.740 -3.409 17.732 1.00 89.06 184 GLU A CA 1
ATOM 1464 C C . GLU A 1 184 ? -0.218 -4.596 17.875 1.00 89.06 184 GLU A C 1
ATOM 1466 O O . GLU A 1 184 ? 0.002 -5.641 17.261 1.00 89.06 184 GLU A O 1
ATOM 1471 N N . ALA A 1 185 ? -1.341 -4.410 18.577 1.00 86.81 185 ALA A N 1
ATOM 1472 C CA . ALA A 1 185 ? -2.326 -5.466 18.798 1.00 86.81 185 ALA A CA 1
ATOM 1473 C C . ALA A 1 185 ? -2.973 -6.000 17.509 1.00 86.81 185 ALA A C 1
ATOM 1475 O O . ALA A 1 185 ? -3.346 -7.172 17.444 1.00 86.81 185 ALA A O 1
ATOM 1476 N N . VAL A 1 186 ? -3.108 -5.164 16.475 1.00 89.56 186 VAL A N 1
ATOM 1477 C CA . VAL A 1 186 ? -3.669 -5.580 15.177 1.00 89.56 186 VAL A CA 1
ATOM 1478 C C . VAL A 1 186 ? -2.604 -5.912 14.125 1.00 89.56 186 VAL A C 1
ATOM 1480 O O . VAL A 1 186 ? -2.955 -6.220 12.987 1.00 89.56 186 VAL A O 1
ATOM 1483 N N . GLY A 1 187 ? -1.316 -5.860 14.481 1.00 87.06 187 GLY A N 1
ATOM 1484 C CA . GLY A 1 187 ? -0.207 -6.229 13.597 1.00 87.06 187 GLY A CA 1
ATOM 1485 C C . GLY A 1 187 ? 0.153 -5.181 12.538 1.00 87.06 187 GLY A C 1
ATOM 1486 O O . GLY A 1 187 ? 0.644 -5.537 11.466 1.00 87.06 187 GLY A O 1
ATOM 1487 N N . TYR A 1 188 ? -0.080 -3.895 12.813 1.00 88.19 188 TYR A N 1
ATOM 1488 C CA . TYR A 1 188 ? 0.268 -2.786 11.921 1.00 88.19 188 TYR A CA 1
ATOM 1489 C C . TYR A 1 188 ? 1.259 -1.812 12.563 1.00 88.19 188 TYR A C 1
ATOM 1491 O O . TYR A 1 188 ? 1.367 -1.699 13.780 1.00 88.19 188 TYR A O 1
ATOM 1499 N N . SER A 1 189 ? 1.960 -1.031 11.736 1.00 88.56 189 SER A N 1
ATOM 1500 C CA . SER A 1 189 ? 2.703 0.119 12.251 1.00 88.56 189 SER A CA 1
ATOM 1501 C C . SER A 1 189 ? 1.736 1.223 12.704 1.00 88.56 189 SER A C 1
ATOM 1503 O O . SER A 1 189 ? 0.700 1.463 12.077 1.00 88.56 189 SER A O 1
ATOM 1505 N N . SER A 1 190 ? 2.086 1.929 13.785 1.00 86.50 190 SER A N 1
ATOM 1506 C CA . SER A 1 190 ? 1.262 3.002 14.376 1.00 86.50 190 SER A CA 1
ATOM 1507 C C . SER A 1 190 ? 0.891 4.096 13.364 1.00 86.50 190 SER A C 1
ATOM 1509 O O . SER A 1 190 ? -0.266 4.522 13.290 1.00 86.50 190 SER A O 1
ATOM 1511 N N . ALA A 1 191 ? 1.846 4.493 12.515 1.00 80.19 191 ALA A N 1
ATOM 1512 C CA . ALA A 1 191 ? 1.629 5.479 11.458 1.00 80.19 191 ALA A CA 1
ATOM 1513 C C . ALA A 1 191 ? 0.655 4.976 10.379 1.00 80.19 191 ALA A C 1
ATOM 1515 O O . ALA A 1 191 ? -0.288 5.686 10.027 1.00 80.19 191 ALA A O 1
ATOM 1516 N N . TYR A 1 192 ? 0.835 3.737 9.902 1.00 85.38 192 TYR A N 1
ATOM 1517 C CA . TYR A 1 192 ? -0.044 3.145 8.892 1.00 85.38 192 TYR A CA 1
ATOM 1518 C C . TYR A 1 192 ? -1.480 3.052 9.401 1.00 85.38 192 TYR A C 1
ATOM 1520 O O . TYR A 1 192 ? -2.397 3.546 8.746 1.00 85.38 192 TYR A O 1
ATOM 1528 N N . LEU A 1 193 ? -1.683 2.487 10.595 1.00 89.06 193 LEU A N 1
ATOM 1529 C CA . LEU A 1 193 ? -3.031 2.306 11.123 1.00 89.06 193 LEU A CA 1
ATOM 1530 C C . LEU A 1 193 ? -3.724 3.645 11.380 1.00 89.06 193 LEU A C 1
ATOM 1532 O O . LEU A 1 193 ? -4.900 3.800 11.054 1.00 89.06 193 LEU A O 1
ATOM 1536 N N . THR A 1 194 ? -2.997 4.628 11.920 1.00 85.81 194 THR A N 1
ATOM 1537 C CA . THR A 1 194 ? -3.555 5.961 12.182 1.00 85.81 194 THR A CA 1
ATOM 1538 C C . THR A 1 194 ? -4.025 6.623 10.890 1.00 85.81 194 THR A C 1
ATOM 1540 O O . THR A 1 194 ? -5.140 7.146 10.851 1.00 85.81 194 THR A O 1
ATOM 1543 N N . ASN A 1 195 ? -3.226 6.539 9.822 1.00 84.75 195 ASN A N 1
ATOM 1544 C CA . ASN A 1 195 ? -3.593 7.061 8.507 1.00 84.75 195 ASN A CA 1
ATOM 1545 C C . ASN A 1 195 ? -4.778 6.303 7.895 1.00 84.75 195 ASN A C 1
ATOM 1547 O O . ASN A 1 195 ? -5.696 6.934 7.378 1.00 84.75 195 ASN A O 1
ATOM 1551 N N . GLN A 1 196 ? -4.800 4.969 7.982 1.00 85.19 196 GLN A N 1
ATOM 1552 C CA . GLN A 1 196 ? -5.894 4.153 7.442 1.00 85.19 196 GLN A CA 1
ATOM 1553 C C . GLN A 1 196 ? -7.230 4.444 8.133 1.00 85.19 196 GLN A C 1
ATOM 1555 O O . GLN A 1 196 ? -8.246 4.630 7.461 1.00 85.19 196 GLN A O 1
ATOM 1560 N N . VAL A 1 197 ? -7.229 4.540 9.465 1.00 89.12 197 VAL A N 1
ATOM 1561 C CA . VAL A 1 197 ? -8.428 4.892 10.237 1.00 89.12 197 VAL A CA 1
ATOM 1562 C C . VAL A 1 197 ? -8.869 6.316 9.902 1.00 89.12 197 VAL A C 1
ATOM 1564 O O . VAL A 1 197 ? -10.035 6.527 9.582 1.00 89.12 197 VAL A O 1
ATOM 1567 N N . ALA A 1 198 ? -7.942 7.279 9.850 1.00 89.06 198 ALA A N 1
ATOM 1568 C CA . ALA A 1 198 ? -8.265 8.653 9.473 1.00 89.06 198 ALA A CA 1
ATOM 1569 C C . ALA A 1 198 ? -8.833 8.766 8.050 1.00 89.06 198 ALA A C 1
ATOM 1571 O O . ALA A 1 198 ? -9.818 9.478 7.858 1.00 89.06 198 ALA A O 1
ATOM 1572 N N . LYS A 1 199 ? -8.280 8.034 7.072 1.00 87.31 199 LYS A N 1
ATOM 1573 C CA . LYS A 1 199 ? -8.776 8.022 5.685 1.00 87.31 199 LYS A CA 1
ATOM 1574 C C . LYS A 1 199 ? -10.207 7.487 5.606 1.00 87.31 199 LYS A C 1
ATOM 1576 O O . LYS A 1 199 ? -11.017 8.036 4.870 1.00 87.31 199 LYS A O 1
ATOM 1581 N N . GLN A 1 200 ? -10.529 6.435 6.360 1.00 82.25 200 GLN A N 1
ATOM 1582 C CA . GLN A 1 200 ? -11.840 5.780 6.281 1.00 82.25 200 GLN A CA 1
ATOM 1583 C C . GLN A 1 200 ? -12.904 6.418 7.179 1.00 82.25 200 GLN A C 1
ATOM 1585 O O . GLN A 1 200 ? -14.091 6.301 6.886 1.00 82.25 200 GLN A O 1
ATOM 1590 N N . THR A 1 201 ? -12.514 7.084 8.269 1.00 88.00 201 THR A N 1
ATOM 1591 C CA . THR A 1 201 ? -13.473 7.622 9.247 1.00 88.00 201 THR A CA 1
ATOM 1592 C C . THR A 1 201 ? -13.402 9.132 9.449 1.00 88.00 201 THR A C 1
ATOM 1594 O O . THR A 1 201 ? -14.150 9.665 10.268 1.00 88.00 201 THR A O 1
ATOM 1597 N N . GLY A 1 202 ? -12.459 9.821 8.805 1.00 87.25 202 GLY A N 1
ATOM 1598 C CA . GLY A 1 202 ? -12.201 11.252 8.998 1.00 87.25 202 GLY A CA 1
ATOM 1599 C C . GLY A 1 202 ? -11.606 11.621 10.364 1.00 87.25 202 GLY A C 1
ATOM 1600 O O . GLY A 1 202 ? -11.522 12.801 10.697 1.00 87.25 202 GLY A O 1
ATOM 1601 N N . LYS A 1 203 ? -11.217 10.637 11.185 1.00 88.44 203 LYS A N 1
ATOM 1602 C CA . LYS A 1 203 ? -10.730 10.831 12.561 1.00 88.44 203 LYS A CA 1
ATOM 1603 C C . LYS A 1 203 ? -9.571 9.885 12.853 1.00 88.44 203 LYS A C 1
ATOM 1605 O O . LYS A 1 203 ? -9.613 8.722 12.473 1.00 88.44 203 LYS A O 1
ATOM 1610 N N . ALA A 1 204 ? -8.561 10.360 13.573 1.00 91.38 204 ALA A N 1
ATOM 1611 C CA . ALA A 1 204 ? -7.468 9.510 14.041 1.00 91.38 204 ALA A CA 1
ATOM 1612 C C . ALA A 1 204 ? -7.935 8.515 15.123 1.00 91.38 204 ALA A C 1
ATOM 1614 O O . ALA A 1 204 ? -8.920 8.754 15.823 1.00 91.38 204 ALA A O 1
ATOM 1615 N N . ILE A 1 205 ? -7.165 7.443 15.333 1.00 91.44 205 ILE A N 1
ATOM 1616 C CA . ILE A 1 205 ? -7.417 6.426 16.375 1.00 91.44 205 ILE A CA 1
ATOM 1617 C C . ILE A 1 205 ? -7.558 7.062 17.760 1.00 91.44 205 ILE A C 1
ATOM 1619 O O . ILE A 1 205 ? -8.493 6.760 18.496 1.00 91.44 205 ILE A O 1
ATOM 1623 N N . THR A 1 206 ? -6.667 7.994 18.104 1.00 91.81 206 THR A N 1
ATOM 1624 C CA . THR A 1 206 ? -6.692 8.690 19.396 1.00 91.81 206 THR A CA 1
ATOM 1625 C C . THR A 1 206 ? -8.019 9.411 19.633 1.00 91.81 206 THR A C 1
ATOM 1627 O O . THR A 1 206 ? -8.528 9.406 20.751 1.00 91.81 206 THR A O 1
ATOM 1630 N N . ALA A 1 207 ? -8.620 9.983 18.584 1.00 90.50 207 ALA A N 1
ATOM 1631 C CA . ALA A 1 207 ? -9.922 10.634 18.693 1.00 90.50 207 ALA A CA 1
ATOM 1632 C C . ALA A 1 207 ? -11.033 9.618 18.998 1.00 90.50 207 ALA A C 1
ATOM 1634 O O . ALA A 1 207 ? -11.874 9.890 19.849 1.00 90.50 207 ALA A O 1
ATOM 1635 N N . TRP A 1 208 ? -10.993 8.431 18.385 1.00 94.12 208 TRP A N 1
ATOM 1636 C CA . TRP A 1 208 ? -11.936 7.346 18.670 1.00 94.12 208 TRP A CA 1
ATOM 1637 C C . TRP A 1 208 ? -11.829 6.817 20.103 1.00 94.12 208 TRP A C 1
ATOM 1639 O O . TRP A 1 208 ? -12.856 6.616 20.753 1.00 94.12 208 TRP A O 1
ATOM 1649 N N . ILE A 1 209 ? -10.609 6.655 20.628 1.00 92.62 209 ILE A N 1
ATOM 1650 C CA . ILE A 1 209 ? -10.379 6.268 22.031 1.00 92.62 209 ILE A CA 1
ATOM 1651 C C . ILE A 1 209 ? -10.991 7.316 22.972 1.00 92.62 209 ILE A C 1
ATOM 1653 O O . ILE A 1 209 ? -11.748 6.976 23.884 1.00 92.62 209 ILE A O 1
ATOM 1657 N N . ILE A 1 210 ? -10.698 8.601 22.735 1.00 91.19 210 ILE A N 1
ATOM 1658 C CA . ILE A 1 210 ? -11.214 9.708 23.553 1.00 91.19 210 ILE A CA 1
ATOM 1659 C C . ILE A 1 210 ? -12.741 9.751 23.490 1.00 91.19 210 ILE A C 1
ATOM 1661 O O . ILE A 1 210 ? -13.394 9.799 24.528 1.00 91.19 210 ILE A O 1
ATOM 1665 N N . GLU A 1 211 ? -13.328 9.695 22.297 1.00 92.06 211 GLU A N 1
ATOM 1666 C CA . GLU A 1 211 ? -14.777 9.761 22.111 1.00 92.06 211 GLU A CA 1
ATOM 1667 C C . GLU A 1 211 ? -15.484 8.602 22.821 1.00 92.06 211 GLU A C 1
ATOM 1669 O O . GLU A 1 211 ? -16.477 8.814 23.528 1.00 92.06 211 GLU A O 1
ATOM 1674 N N . ARG A 1 212 ? -14.913 7.392 22.749 1.00 92.81 212 ARG A N 1
ATOM 1675 C CA . ARG A 1 212 ? -15.446 6.238 23.473 1.00 92.81 212 ARG A CA 1
ATOM 1676 C C . ARG A 1 212 ? -15.391 6.437 24.983 1.00 92.81 212 ARG A C 1
ATOM 1678 O O . ARG A 1 212 ? -16.401 6.193 25.658 1.00 92.81 212 ARG A O 1
ATOM 1685 N N . ARG A 1 213 ? -14.268 6.944 25.503 1.00 93.75 213 ARG A N 1
ATOM 1686 C CA . ARG A 1 213 ? -14.110 7.311 26.920 1.00 93.75 213 ARG A CA 1
ATOM 1687 C C . ARG A 1 213 ? -15.105 8.390 27.344 1.00 93.75 213 ARG A C 1
ATOM 1689 O O . ARG A 1 213 ? -15.682 8.272 28.420 1.00 93.75 213 ARG A O 1
ATOM 1696 N N . MET A 1 214 ? -15.380 9.396 26.511 1.00 92.50 214 MET A N 1
ATOM 1697 C CA . MET A 1 214 ? -16.357 10.454 26.814 1.00 92.50 214 MET A CA 1
ATOM 1698 C C . MET A 1 214 ? -17.785 9.909 26.931 1.00 92.50 214 MET A C 1
ATOM 1700 O O . MET A 1 214 ? -18.533 10.291 27.839 1.00 92.50 214 MET A O 1
ATOM 1704 N N . VAL A 1 215 ? -18.165 8.960 26.072 1.00 90.56 215 VAL A N 1
ATOM 1705 C CA . VAL A 1 215 ? -19.469 8.288 26.177 1.00 90.56 215 VAL A CA 1
ATOM 1706 C C . VAL A 1 215 ? -19.576 7.469 27.464 1.00 90.56 215 VAL A C 1
ATOM 1708 O O . VAL A 1 215 ? -20.584 7.574 28.170 1.00 90.56 215 VAL A O 1
ATOM 1711 N N . ALA A 1 216 ? -18.529 6.727 27.830 1.00 90.25 216 ALA A N 1
ATOM 1712 C CA . ALA A 1 216 ? -18.485 6.008 29.103 1.00 90.25 216 ALA A CA 1
ATOM 1713 C C . ALA A 1 216 ? -18.515 6.966 30.314 1.00 90.25 216 ALA A C 1
ATOM 1715 O O . ALA A 1 216 ? -19.255 6.735 31.274 1.00 90.25 216 ALA A O 1
ATOM 1716 N N . ALA A 1 217 ? -17.799 8.093 30.243 1.00 92.94 217 ALA A N 1
ATOM 1717 C CA . ALA A 1 217 ? -17.786 9.128 31.274 1.00 92.94 217 ALA A CA 1
ATOM 1718 C C . ALA A 1 217 ? -19.180 9.687 31.545 1.00 92.94 217 ALA A C 1
ATOM 1720 O O . ALA A 1 217 ? -19.583 9.805 32.699 1.00 92.94 217 ALA A O 1
ATOM 1721 N N . ARG A 1 218 ? -19.954 9.987 30.496 1.00 91.75 218 ARG A N 1
ATOM 1722 C CA . ARG A 1 218 ? -21.337 10.458 30.649 1.00 91.75 218 ARG A CA 1
ATOM 1723 C C . ARG A 1 218 ? -22.209 9.460 31.407 1.00 91.75 218 ARG A C 1
ATOM 1725 O O . ARG A 1 218 ? -23.010 9.873 32.246 1.00 91.75 218 ARG A O 1
ATOM 1732 N N . ALA A 1 219 ? -22.071 8.168 31.115 1.00 87.69 219 ALA A N 1
ATOM 1733 C CA . ALA A 1 219 ? -22.830 7.127 31.800 1.00 87.69 219 ALA A CA 1
ATOM 1734 C C . ALA A 1 219 ? -22.467 7.065 33.292 1.00 87.69 219 ALA A C 1
ATOM 1736 O O . ALA A 1 219 ? -23.362 7.094 34.137 1.00 87.69 219 ALA A O 1
ATOM 1737 N N . LEU A 1 220 ? -21.171 7.081 33.621 1.00 89.75 220 LEU A N 1
ATOM 1738 C CA . LEU A 1 220 ? -20.694 7.081 35.007 1.00 89.75 220 LEU A CA 1
ATOM 1739 C C . LEU A 1 220 ? -21.119 8.351 35.755 1.00 89.75 220 LEU A C 1
ATOM 1741 O O . LEU A 1 220 ? -21.684 8.276 36.839 1.00 89.75 220 LEU A O 1
ATOM 1745 N N . LEU A 1 221 ? -20.945 9.528 35.153 1.00 91.25 221 LEU A N 1
ATOM 1746 C CA . LEU A 1 221 ? -21.339 10.800 35.763 1.00 91.25 221 LEU A CA 1
ATOM 1747 C C . LEU A 1 221 ? -22.839 10.873 36.051 1.00 91.25 221 LEU A C 1
ATOM 1749 O O . LEU A 1 221 ? -23.229 11.485 37.044 1.00 91.25 221 LEU A O 1
ATOM 1753 N N . LYS A 1 222 ? -23.678 10.283 35.193 1.00 87.75 222 LYS A N 1
ATOM 1754 C CA . LYS A 1 222 ? -25.134 10.301 35.357 1.00 87.75 222 LYS A CA 1
ATOM 1755 C C . LYS A 1 222 ? -25.613 9.278 36.383 1.00 87.75 222 LYS A C 1
ATOM 1757 O O . LYS A 1 222 ? -26.486 9.606 37.179 1.00 87.75 222 LYS A O 1
ATOM 1762 N N . ASN A 1 223 ? -25.063 8.067 36.342 1.00 83.19 223 ASN A N 1
ATOM 1763 C CA . ASN A 1 223 ? -25.634 6.910 37.029 1.00 83.19 223 ASN A CA 1
ATOM 1764 C C . ASN A 1 223 ? -24.906 6.547 38.330 1.00 83.19 223 ASN A C 1
ATOM 1766 O O . ASN A 1 223 ? -25.365 5.659 39.041 1.00 83.19 223 ASN A O 1
ATOM 1770 N N . THR A 1 224 ? -23.780 7.193 38.645 1.00 87.94 224 THR A N 1
ATOM 1771 C CA . THR A 1 224 ? -23.003 6.901 39.855 1.00 87.94 224 THR A CA 1
ATOM 1772 C C . THR A 1 224 ? -22.691 8.162 40.665 1.00 87.94 224 THR A C 1
ATOM 1774 O O . THR A 1 224 ? -22.757 9.295 40.175 1.00 87.94 224 THR A O 1
ATOM 1777 N N . HIS A 1 225 ? -22.326 7.951 41.932 1.00 89.38 225 HIS A N 1
ATOM 1778 C CA . HIS A 1 225 ? -21.860 8.989 42.859 1.00 89.38 225 HIS A CA 1
ATOM 1779 C C . HIS A 1 225 ? -20.332 9.010 43.021 1.00 89.38 225 HIS A C 1
ATOM 1781 O O . HIS A 1 225 ? -19.823 9.670 43.920 1.00 89.38 225 HIS A O 1
ATOM 1787 N N . GLN A 1 226 ? -19.605 8.311 42.147 1.00 89.38 226 GLN A N 1
ATOM 1788 C CA . GLN A 1 226 ? -18.143 8.233 42.183 1.00 89.38 226 GLN A CA 1
ATOM 1789 C C . GLN A 1 226 ? -17.488 9.612 42.063 1.00 89.38 226 GLN A C 1
ATOM 1791 O O . GLN A 1 226 ? -18.049 10.513 41.430 1.00 89.38 226 GLN A O 1
ATOM 1796 N N . THR A 1 227 ? -16.298 9.804 42.621 1.00 93.69 227 THR A N 1
ATOM 1797 C CA . THR A 1 227 ? -15.567 11.074 42.451 1.00 93.69 227 THR A CA 1
ATOM 1798 C C . THR A 1 227 ? -15.120 11.266 40.993 1.00 93.69 227 THR A C 1
ATOM 1800 O O . THR A 1 227 ? -15.189 10.346 40.173 1.00 93.69 227 THR A O 1
ATOM 1803 N N . ILE A 1 228 ? -14.723 12.487 40.616 1.00 92.75 228 ILE A N 1
ATOM 1804 C CA . ILE A 1 228 ? -14.253 12.750 39.243 1.00 92.75 228 ILE A CA 1
ATOM 1805 C C . ILE A 1 228 ? -12.914 12.040 39.009 1.00 92.75 228 ILE A C 1
ATOM 1807 O O . ILE A 1 228 ? -12.674 11.525 37.920 1.00 92.75 228 ILE A O 1
ATOM 1811 N N . GLU A 1 229 ? -12.094 11.954 40.052 1.00 93.56 229 GLU A N 1
ATOM 1812 C CA . GLU A 1 229 ? -10.827 11.234 40.112 1.00 93.56 229 GLU A CA 1
ATOM 1813 C C . GLU A 1 229 ? -11.033 9.731 39.878 1.00 93.56 229 GLU A C 1
ATOM 1815 O O . GLU A 1 229 ? -10.382 9.148 39.014 1.00 93.56 229 GLU A O 1
ATOM 1820 N N . GLU A 1 230 ? -11.999 9.112 40.566 1.00 91.69 230 GLU A N 1
ATOM 1821 C CA . GLU A 1 230 ? -12.342 7.695 40.371 1.00 91.69 230 GLU A CA 1
ATOM 1822 C C . GLU A 1 230 ? -12.846 7.403 38.955 1.00 91.69 230 GLU A C 1
ATOM 1824 O O . GLU A 1 230 ? -12.537 6.357 38.382 1.00 91.69 230 GLU A O 1
ATOM 1829 N N . ILE A 1 231 ? -13.640 8.311 38.381 1.00 92.56 231 ILE A N 1
ATOM 1830 C CA . ILE A 1 231 ? -14.136 8.167 37.008 1.00 92.56 231 ILE A CA 1
ATOM 1831 C C . ILE A 1 231 ? -12.991 8.307 36.008 1.00 92.56 231 ILE A C 1
ATOM 1833 O O . ILE A 1 231 ? -12.920 7.518 35.071 1.00 92.56 231 ILE A O 1
ATOM 1837 N N . ALA A 1 232 ? -12.095 9.276 36.202 1.00 92.50 232 ALA A N 1
ATOM 1838 C CA . ALA A 1 232 ? -10.929 9.455 35.346 1.00 92.50 232 ALA A CA 1
ATOM 1839 C C . ALA A 1 232 ? -10.049 8.193 35.351 1.00 92.50 232 ALA A C 1
ATOM 1841 O O . ALA A 1 232 ? -9.736 7.668 34.280 1.00 92.50 232 ALA A O 1
ATOM 1842 N N . ALA A 1 233 ? -9.752 7.653 36.537 1.00 91.38 233 ALA A N 1
ATOM 1843 C CA . ALA A 1 233 ? -8.975 6.425 36.692 1.00 91.38 233 ALA A CA 1
ATOM 1844 C C . ALA A 1 233 ? -9.646 5.220 36.007 1.00 91.38 233 ALA A C 1
ATOM 1846 O O . ALA A 1 233 ? -8.999 4.513 35.241 1.00 91.38 233 ALA A O 1
ATOM 1847 N N . LYS A 1 234 ? -10.965 5.034 36.183 1.00 91.06 234 LYS A N 1
ATOM 1848 C CA . LYS A 1 234 ? -11.743 3.964 35.516 1.00 91.06 234 LYS A CA 1
ATOM 1849 C C . LYS A 1 234 ? -11.791 4.059 33.987 1.00 91.06 234 LYS A C 1
ATOM 1851 O O . LYS A 1 234 ? -12.247 3.123 33.331 1.00 91.06 234 LYS A O 1
ATOM 1856 N N . LEU A 1 235 ? -11.421 5.205 33.426 1.00 91.81 235 LEU A N 1
ATOM 1857 C CA . LEU A 1 235 ? -11.412 5.466 31.989 1.00 91.81 235 LEU A CA 1
ATOM 1858 C C . LEU A 1 235 ? -9.986 5.577 31.433 1.00 91.81 235 LEU A C 1
ATOM 1860 O O . LEU A 1 235 ? -9.810 6.096 30.333 1.00 91.81 235 LEU A O 1
ATOM 1864 N N . GLY A 1 236 ? -8.977 5.146 32.193 1.00 88.94 236 GLY A N 1
ATOM 1865 C CA . GLY A 1 236 ? -7.588 5.088 31.736 1.00 88.94 236 GLY A CA 1
ATOM 1866 C C . GLY A 1 236 ? -6.870 6.434 31.740 1.00 88.94 236 GLY A C 1
ATOM 1867 O O . GLY A 1 236 ? -5.845 6.592 31.074 1.00 88.94 236 GLY A O 1
ATOM 1868 N N . TYR A 1 237 ? -7.394 7.434 32.456 1.00 88.88 237 TYR A N 1
ATOM 1869 C CA . TYR A 1 237 ? -6.717 8.716 32.632 1.00 88.88 237 TYR A CA 1
ATOM 1870 C C . TYR A 1 237 ? -5.852 8.707 33.887 1.00 88.88 237 TYR A C 1
ATOM 1872 O O . TYR A 1 237 ? -6.353 8.570 34.997 1.00 88.88 237 TYR A O 1
ATOM 1880 N N . GLN A 1 238 ? -4.563 8.989 33.705 1.00 86.56 238 GLN A N 1
ATOM 1881 C CA . GLN A 1 238 ? -3.621 9.194 34.810 1.00 86.56 238 GLN A CA 1
ATOM 1882 C C . GLN A 1 238 ? -3.815 10.546 35.515 1.00 86.56 238 GLN A C 1
ATOM 1884 O O . GLN A 1 238 ? -3.395 10.735 36.650 1.00 86.56 238 GLN A O 1
ATOM 1889 N N . ASN A 1 239 ? -4.429 11.519 34.832 1.00 88.69 239 ASN A N 1
ATOM 1890 C CA . ASN A 1 239 ? -4.582 12.881 35.330 1.00 88.69 239 ASN A CA 1
ATOM 1891 C C . ASN A 1 239 ? -6.035 13.367 35.195 1.00 88.69 239 ASN A C 1
ATOM 1893 O O . ASN A 1 239 ? -6.557 13.536 34.086 1.00 88.69 239 ASN A O 1
ATOM 1897 N N . THR A 1 240 ? -6.665 13.654 36.336 1.00 91.94 240 THR A N 1
ATOM 1898 C CA . THR A 1 240 ? -8.055 14.127 36.439 1.00 91.94 240 THR A CA 1
ATOM 1899 C C . THR A 1 240 ? -8.284 15.479 35.760 1.00 91.94 240 THR A C 1
ATOM 1901 O O . THR A 1 240 ? -9.345 15.712 35.171 1.00 91.94 240 THR A O 1
ATOM 1904 N N . SER A 1 241 ? -7.295 16.374 35.788 1.00 86.62 241 SER A N 1
ATOM 1905 C CA . SER A 1 241 ? -7.367 17.682 35.126 1.00 86.62 241 SER A CA 1
ATOM 1906 C C . SER A 1 241 ? -7.376 17.530 33.606 1.00 86.62 241 SER A C 1
ATOM 1908 O O . SER A 1 241 ? -8.151 18.202 32.923 1.00 86.62 241 SER A O 1
ATOM 1910 N N . HIS A 1 242 ? -6.572 16.605 33.070 1.00 87.56 242 HIS A N 1
ATOM 1911 C CA . HIS A 1 242 ? -6.570 16.288 31.641 1.00 87.56 242 HIS A CA 1
ATOM 1912 C C . HIS A 1 242 ? -7.918 15.707 31.192 1.00 87.56 242 HIS A C 1
ATOM 1914 O O . HIS A 1 242 ? -8.501 16.193 30.220 1.00 87.56 242 HIS A O 1
ATOM 1920 N N . PHE A 1 243 ? -8.457 14.743 31.946 1.00 94.19 243 PHE A N 1
ATOM 1921 C CA . PHE A 1 243 ? -9.806 14.213 31.726 1.00 94.19 243 PHE A CA 1
ATOM 1922 C C . PHE A 1 243 ? -10.864 15.327 31.730 1.00 94.19 243 PHE A C 1
ATOM 1924 O O . PHE A 1 243 ? -11.649 15.451 30.790 1.00 94.19 243 PHE A O 1
ATOM 1931 N N . SER A 1 244 ? -10.857 16.182 32.755 1.00 89.62 244 SER A N 1
ATOM 1932 C CA . SER A 1 244 ? -11.846 17.255 32.908 1.00 89.62 244 SER A CA 1
ATOM 1933 C C . SER A 1 244 ? -11.793 18.266 31.764 1.00 89.62 244 SER A C 1
ATOM 1935 O O . SER A 1 244 ? -12.840 18.733 31.303 1.00 89.62 244 SER A O 1
ATOM 1937 N N . ARG A 1 245 ? -10.588 18.578 31.269 1.00 87.06 245 ARG A N 1
ATOM 1938 C CA . ARG A 1 245 ? -10.391 19.436 30.097 1.00 87.06 245 ARG A CA 1
ATOM 1939 C C . ARG A 1 245 ? -10.969 18.798 28.835 1.00 87.06 245 ARG A C 1
ATOM 1941 O O . ARG A 1 245 ? -11.754 19.455 28.156 1.00 87.06 245 ARG A O 1
ATOM 1948 N N . GLN A 1 246 ? -10.638 17.537 28.548 1.00 90.69 246 GLN A N 1
ATOM 1949 C CA . GLN A 1 246 ? -11.163 16.830 27.372 1.00 90.69 246 GLN A CA 1
ATOM 1950 C C . GLN A 1 246 ? -12.689 16.685 27.419 1.00 90.69 246 GLN A C 1
ATOM 1952 O O . GLN A 1 246 ? -13.369 16.944 26.427 1.00 90.69 246 GLN A O 1
ATOM 1957 N N . PHE A 1 247 ? -13.247 16.365 28.586 1.00 92.06 247 PHE A N 1
ATOM 1958 C CA . PHE A 1 247 ? -14.694 16.285 28.771 1.00 92.06 247 PHE A CA 1
ATOM 1959 C C . PHE A 1 247 ? -15.379 17.629 28.500 1.00 92.06 247 PHE A C 1
ATOM 1961 O O . PHE A 1 247 ? -16.390 17.689 27.800 1.00 92.06 247 PHE A O 1
ATOM 1968 N N . SER A 1 248 ? -14.794 18.723 28.998 1.00 87.94 248 SER A N 1
ATOM 1969 C CA . SER A 1 248 ? -15.309 20.075 28.757 1.00 87.94 248 SER A CA 1
ATOM 1970 C C . SER A 1 248 ? -15.243 20.458 27.280 1.00 87.94 248 SER A C 1
ATOM 1972 O O . SER A 1 248 ? -16.184 21.059 26.772 1.00 87.94 248 SER A O 1
ATOM 1974 N N . GLN A 1 249 ? -14.178 20.073 26.572 1.00 87.06 249 GLN A N 1
ATOM 1975 C CA . GLN A 1 249 ? -14.049 20.301 25.130 1.00 87.06 249 GLN A CA 1
ATOM 1976 C C . GLN A 1 249 ? -15.122 19.550 24.326 1.00 87.06 249 GLN A C 1
ATOM 1978 O O . GLN A 1 249 ? -15.687 20.117 23.397 1.00 87.06 249 GLN A O 1
ATOM 1983 N N . HIS A 1 250 ? -15.448 18.310 24.704 1.00 83.75 250 HIS A N 1
ATOM 1984 C CA . HIS A 1 250 ? -16.444 17.497 23.996 1.00 83.75 250 HIS A CA 1
ATOM 1985 C C . HIS A 1 250 ? -17.904 17.825 24.349 1.00 83.75 250 HIS A C 1
ATOM 1987 O O . HIS A 1 250 ? -18.803 17.563 23.548 1.00 83.75 250 HIS A O 1
ATOM 1993 N N . HIS A 1 251 ? -18.177 18.348 25.547 1.00 85.00 251 HIS A N 1
ATOM 1994 C CA . HIS A 1 251 ? -19.549 18.504 26.056 1.00 85.00 251 HIS A CA 1
ATOM 1995 C C . HIS A 1 251 ? -19.911 19.922 26.513 1.00 85.00 251 HIS A C 1
ATOM 1997 O O . HIS A 1 251 ? -21.030 20.142 26.983 1.00 85.00 251 HIS A O 1
ATOM 2003 N N . GLY A 1 252 ? -18.987 20.877 26.405 1.0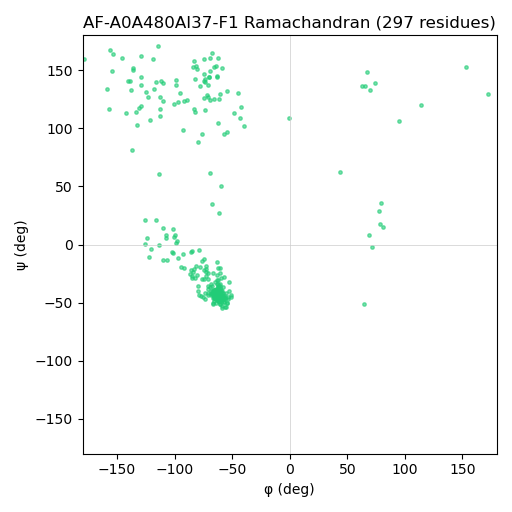0 85.94 252 GLY A N 1
ATOM 2004 C CA . GLY A 1 252 ? -19.187 22.287 26.754 1.00 85.94 252 GLY A CA 1
ATOM 2005 C C . GLY A 1 252 ? -19.299 22.584 28.255 1.00 85.94 252 GLY A C 1
ATOM 2006 O O . GLY A 1 252 ? -19.443 23.741 28.634 1.00 85.94 252 GLY A O 1
ATOM 2007 N N . LEU A 1 253 ? -19.246 21.569 29.125 1.00 89.69 253 LEU A N 1
ATOM 2008 C CA . LEU A 1 253 ? -19.362 21.697 30.581 1.00 89.69 253 LEU A CA 1
ATOM 2009 C C . LEU A 1 253 ? -18.316 20.831 31.279 1.00 89.69 253 LEU A C 1
ATOM 2011 O O . LEU A 1 253 ? -17.998 19.745 30.800 1.00 89.69 253 LEU A O 1
ATOM 2015 N N . SER A 1 254 ? -17.863 21.257 32.461 1.00 91.38 254 SER A N 1
ATOM 2016 C CA . SER A 1 254 ? -17.011 20.414 33.305 1.00 91.38 254 SER A CA 1
ATOM 2017 C C . SER A 1 254 ? -17.759 19.158 33.779 1.00 91.38 254 SER A C 1
ATOM 2019 O O . SER A 1 254 ? -18.986 19.204 33.931 1.00 91.38 254 SER A O 1
ATOM 2021 N N . PRO A 1 255 ? -17.058 18.046 34.077 1.00 93.31 255 PRO A N 1
ATOM 2022 C CA . PRO A 1 255 ? -17.686 16.817 34.570 1.00 93.31 255 PRO A CA 1
ATOM 2023 C C . PRO A 1 255 ? -18.619 17.036 35.772 1.00 93.31 255 PRO A C 1
ATOM 2025 O O . PRO A 1 255 ? -19.741 16.527 35.795 1.00 93.31 255 PRO A O 1
ATOM 2028 N N . ALA A 1 256 ? -18.196 17.855 36.741 1.00 90.94 256 ALA A N 1
ATOM 2029 C CA . ALA A 1 256 ? -18.982 18.177 37.931 1.00 90.94 256 ALA A CA 1
ATOM 2030 C C . ALA A 1 256 ? -20.268 18.957 37.594 1.00 90.94 256 ALA A C 1
ATOM 2032 O O . ALA A 1 256 ? -21.354 18.615 38.072 1.00 90.94 256 ALA A O 1
ATOM 2033 N N . HIS A 1 257 ? -20.176 19.969 36.723 1.00 89.94 257 HIS A N 1
ATOM 2034 C CA . HIS A 1 257 ? -21.346 20.727 36.268 1.00 89.94 257 HIS A CA 1
ATOM 2035 C C . HIS A 1 257 ? -22.289 19.867 35.423 1.00 89.94 257 HIS A C 1
ATOM 2037 O O . HIS A 1 257 ? -23.510 19.919 35.599 1.00 89.94 257 HIS A O 1
ATOM 2043 N N . TRP A 1 258 ? -21.733 19.036 34.539 1.00 92.81 258 TRP A N 1
ATOM 2044 C CA . TRP A 1 258 ? -22.497 18.109 33.715 1.00 92.81 258 TRP A CA 1
ATOM 2045 C C . TRP A 1 258 ? -23.277 17.119 34.584 1.00 92.81 258 TRP A C 1
ATOM 2047 O O . TRP A 1 258 ? -24.481 16.952 34.372 1.00 92.81 258 TRP A O 1
ATOM 2057 N N . ARG A 1 259 ? -22.637 16.538 35.611 1.00 93.38 259 ARG A N 1
ATOM 2058 C CA . ARG A 1 259 ? -23.286 15.665 36.601 1.00 93.38 259 ARG A CA 1
ATOM 2059 C C . ARG A 1 259 ? -24.460 16.363 37.275 1.00 93.38 259 ARG A C 1
ATOM 2061 O O . ARG A 1 259 ? -25.572 15.841 37.237 1.00 93.38 259 ARG A O 1
ATOM 2068 N N . LYS A 1 260 ? -24.234 17.550 37.850 1.00 89.62 260 LYS A N 1
ATOM 2069 C CA . LYS A 1 260 ? -25.275 18.314 38.557 1.00 89.62 260 LYS A CA 1
ATOM 2070 C C . LYS A 1 260 ? -26.504 18.519 37.665 1.00 89.62 260 LYS A C 1
ATOM 2072 O O . LYS A 1 260 ? -27.620 18.223 38.079 1.00 89.62 260 LYS A O 1
ATOM 2077 N N . LYS A 1 261 ? -26.303 18.924 36.406 1.00 88.88 261 LYS A N 1
ATOM 2078 C CA . LYS A 1 261 ? -27.384 19.138 35.426 1.00 88.88 261 LYS A CA 1
ATOM 2079 C C . LYS A 1 261 ? -28.174 17.859 35.096 1.00 88.88 261 LYS A C 1
ATOM 2081 O O . LYS A 1 261 ? -29.399 17.903 34.970 1.00 88.88 261 LYS A O 1
ATOM 2086 N N . HIS A 1 262 ? -27.499 16.719 34.954 1.00 83.94 262 HIS A N 1
ATOM 2087 C CA . HIS A 1 262 ? -28.123 15.476 34.478 1.00 83.94 262 HIS A CA 1
ATOM 2088 C C . HIS A 1 262 ? -28.663 14.571 35.595 1.00 83.94 262 HIS A C 1
ATOM 2090 O O . HIS A 1 262 ? -29.551 13.756 35.343 1.00 83.94 262 HIS A O 1
ATOM 2096 N N . GLN A 1 263 ? -28.200 14.738 36.835 1.00 82.25 263 GLN A N 1
ATOM 2097 C CA . GLN A 1 263 ? -28.796 14.071 37.995 1.00 82.25 263 GLN A CA 1
ATOM 2098 C C . GLN A 1 263 ? -30.066 14.803 38.466 1.00 82.25 263 GLN A C 1
ATOM 2100 O O . GLN A 1 263 ? -31.081 14.151 38.689 1.00 82.25 263 GLN A O 1
ATOM 2105 N N . LEU A 1 264 ? -30.087 16.146 38.466 1.00 62.25 264 LEU A N 1
ATOM 2106 C CA . LEU A 1 264 ? -31.283 16.940 38.813 1.00 62.25 264 LEU A CA 1
ATOM 2107 C C . LEU A 1 264 ? -32.488 16.662 37.892 1.00 62.25 264 LEU A C 1
ATOM 2109 O O . LEU A 1 264 ? -33.631 16.571 38.340 1.00 62.25 264 LEU A O 1
ATOM 2113 N N . THR A 1 265 ? -32.236 16.480 36.594 1.00 55.34 265 THR A N 1
ATOM 2114 C CA . THR A 1 265 ? -33.276 16.152 35.600 1.00 55.34 265 THR A CA 1
ATOM 2115 C C . THR A 1 265 ? -33.791 14.713 35.714 1.00 55.34 265 THR A C 1
ATOM 2117 O O . THR A 1 265 ? -34.906 14.429 35.275 1.00 55.34 265 THR A O 1
ATOM 2120 N N . SER A 1 266 ? -33.022 13.816 36.337 1.00 53.38 266 SER A N 1
ATOM 2121 C CA . SER A 1 266 ? -33.427 12.430 36.607 1.00 53.38 266 SER A CA 1
ATOM 2122 C C . SER A 1 266 ? -34.347 12.349 37.833 1.00 53.38 266 SER A C 1
ATOM 2124 O O . SER A 1 266 ? -35.332 11.614 37.811 1.00 53.38 266 SER A O 1
ATOM 2126 N N . THR A 1 267 ? -34.112 13.180 38.855 1.00 48.06 267 THR A N 1
ATOM 2127 C CA . THR A 1 267 ? -34.974 13.276 40.046 1.00 48.06 267 THR A CA 1
ATOM 2128 C C . THR A 1 267 ? -36.321 13.937 39.732 1.00 48.06 267 THR A C 1
ATOM 2130 O O . THR A 1 267 ? -37.360 13.465 40.185 1.00 48.06 267 THR A O 1
ATOM 2133 N N . SER A 1 268 ? -36.338 14.967 38.875 1.00 43.25 268 SER A N 1
ATOM 2134 C CA . SER A 1 268 ? -37.569 15.697 38.515 1.00 43.25 268 SER A CA 1
ATOM 2135 C C . SER A 1 268 ? -38.540 14.885 37.633 1.00 43.25 268 SER A C 1
ATOM 2137 O O . SER A 1 268 ? -39.755 15.084 37.691 1.00 43.25 268 SER A O 1
ATOM 2139 N N . LYS A 1 269 ? -38.043 13.893 36.872 1.00 41.44 269 LYS A N 1
ATOM 2140 C CA . LYS A 1 269 ? -38.903 12.934 36.149 1.00 41.44 269 LYS A CA 1
ATOM 2141 C C . LYS A 1 269 ? -39.593 11.922 37.073 1.00 41.44 269 LYS A C 1
ATOM 2143 O O . LYS A 1 269 ? -40.661 11.439 36.713 1.00 41.44 269 LYS A O 1
ATOM 2148 N N . ASN A 1 270 ? -39.044 11.653 38.260 1.00 37.75 270 ASN A N 1
ATOM 2149 C CA . ASN A 1 270 ? -39.670 10.762 39.243 1.00 37.75 270 ASN A CA 1
ATOM 2150 C C . ASN A 1 270 ? -40.710 11.474 40.125 1.00 37.75 270 ASN A C 1
ATOM 2152 O O . ASN A 1 270 ? -41.685 10.852 40.537 1.00 37.75 270 ASN A O 1
ATOM 2156 N N . THR A 1 271 ? -40.589 12.786 40.354 1.00 36.75 271 THR A N 1
ATOM 2157 C CA . THR A 1 271 ? -41.604 13.540 41.118 1.00 36.75 271 THR A CA 1
ATOM 2158 C C . THR A 1 271 ? -42.910 13.714 40.333 1.00 36.75 271 THR A C 1
ATOM 2160 O O . THR A 1 271 ? -43.990 13.714 40.917 1.00 36.75 271 THR A O 1
ATOM 2163 N N . LYS A 1 272 ? -42.849 13.771 38.993 1.00 34.62 272 LYS A N 1
ATOM 2164 C CA . LYS A 1 272 ? -44.046 13.893 38.140 1.00 34.62 272 LYS A CA 1
ATOM 2165 C C . LYS A 1 272 ? -44.864 12.594 38.022 1.00 34.62 272 LYS A C 1
ATOM 2167 O O . LYS A 1 272 ? -46.003 12.649 37.575 1.00 34.62 272 LYS A O 1
ATOM 2172 N N . LEU A 1 273 ? -44.320 11.452 38.465 1.00 35.97 273 LEU A N 1
ATOM 2173 C CA . LEU A 1 273 ? -45.048 10.177 38.559 1.00 35.97 273 LEU A CA 1
ATOM 2174 C C . LEU A 1 273 ? -45.608 9.879 39.962 1.00 35.97 273 LEU A C 1
ATOM 2176 O O . LEU A 1 273 ? -46.426 8.970 40.092 1.00 35.97 273 LEU A O 1
ATOM 2180 N N . GLN A 1 274 ? -45.214 10.633 40.995 1.00 36.22 274 GLN A N 1
ATOM 2181 C CA . GLN A 1 274 ? -45.770 10.480 42.348 1.00 36.22 274 GLN A CA 1
ATOM 2182 C C . GLN A 1 274 ? -46.934 11.436 42.646 1.00 36.22 274 GLN A C 1
ATOM 2184 O O . GLN A 1 274 ? -47.760 11.120 43.494 1.00 36.22 274 GLN A O 1
ATOM 2189 N N . PHE A 1 275 ? -47.090 12.532 41.893 1.00 35.44 275 PHE A N 1
ATOM 2190 C CA . PHE A 1 275 ? -48.254 13.422 42.028 1.00 35.44 275 PHE A CA 1
ATOM 2191 C C . PHE A 1 275 ? -49.490 13.005 41.207 1.00 35.44 275 PHE A C 1
ATOM 2193 O O . PHE A 1 275 ? -50.545 13.594 41.386 1.00 35.44 275 PHE A O 1
ATOM 2200 N N . ILE A 1 276 ? -49.404 11.976 40.349 1.00 38.91 276 ILE A N 1
ATOM 2201 C CA . ILE A 1 276 ? -50.551 11.490 39.543 1.00 38.91 276 ILE A CA 1
ATOM 2202 C C . ILE A 1 276 ? -51.181 10.210 40.140 1.00 38.91 276 ILE A C 1
ATOM 2204 O O . ILE A 1 276 ? -52.241 9.771 39.709 1.00 38.91 276 ILE A O 1
ATOM 2208 N N . LYS A 1 277 ? -50.579 9.604 41.175 1.00 36.34 277 LYS A N 1
ATOM 2209 C CA . LYS A 1 277 ? -51.078 8.350 41.776 1.00 36.34 277 LYS A CA 1
ATOM 2210 C C . LYS A 1 277 ? -51.889 8.503 43.069 1.00 36.34 277 LYS A C 1
ATOM 2212 O O . LYS A 1 277 ? -52.255 7.485 43.641 1.00 36.34 277 LYS A O 1
ATOM 2217 N N . ASN A 1 278 ? -52.231 9.725 43.484 1.00 32.38 278 ASN A N 1
ATOM 2218 C CA . ASN A 1 278 ? -52.999 9.963 44.715 1.00 32.38 278 ASN A CA 1
ATOM 2219 C C . ASN A 1 278 ? -54.389 10.603 44.518 1.00 32.38 278 ASN A C 1
ATOM 2221 O O . ASN A 1 278 ? -54.935 11.132 45.478 1.00 32.38 278 ASN A O 1
ATOM 2225 N N . GLU A 1 279 ? -54.994 10.517 43.325 1.00 36.28 279 GLU A N 1
ATOM 2226 C CA . GLU A 1 279 ? -56.386 10.980 43.108 1.00 36.28 279 GLU A CA 1
ATOM 2227 C C . GLU A 1 279 ? -57.419 9.886 42.784 1.00 36.28 279 GLU A C 1
ATOM 2229 O O . GLU A 1 279 ? -58.603 10.186 42.702 1.00 36.28 279 GLU A O 1
ATOM 2234 N N . ASN A 1 280 ? -57.048 8.605 42.694 1.00 31.00 280 ASN A N 1
ATOM 2235 C CA . ASN A 1 280 ? -58.010 7.548 42.346 1.00 31.00 280 ASN A CA 1
ATOM 2236 C C . ASN A 1 280 ? -58.263 6.559 43.485 1.00 31.00 280 ASN A C 1
ATOM 2238 O O . ASN A 1 280 ? -58.047 5.358 43.331 1.00 31.00 280 ASN A O 1
ATOM 2242 N N . ASN A 1 281 ? -58.768 7.052 44.618 1.00 34.97 281 ASN A N 1
ATOM 2243 C CA . ASN A 1 281 ? -59.506 6.189 45.538 1.00 34.97 281 ASN A CA 1
ATOM 2244 C C . ASN A 1 281 ? -60.766 6.885 46.072 1.00 34.97 281 ASN A C 1
ATOM 2246 O O . ASN A 1 281 ? -60.781 7.435 47.170 1.00 34.97 281 ASN A O 1
ATOM 2250 N N . SER A 1 282 ? -61.837 6.861 45.276 1.00 30.58 282 SER A N 1
ATOM 2251 C CA . SER A 1 282 ? -63.201 7.019 45.784 1.00 30.58 282 SER A CA 1
ATOM 2252 C C . SER A 1 282 ? -64.214 6.407 44.807 1.00 30.58 282 SER A C 1
ATOM 2254 O O . SER A 1 282 ? -64.322 6.887 43.676 1.00 30.58 282 SER A O 1
ATOM 2256 N N . PRO A 1 283 ? -64.970 5.365 45.195 1.00 31.84 283 PRO A N 1
ATOM 2257 C CA . PRO A 1 283 ? -66.168 4.961 44.485 1.00 31.84 283 PRO A CA 1
ATOM 2258 C C . PRO A 1 283 ? -67.441 5.466 45.187 1.00 31.84 283 PRO A C 1
ATOM 2260 O O . PRO A 1 283 ? -67.743 5.085 46.311 1.00 31.84 283 PRO A O 1
ATOM 2263 N N . LEU A 1 284 ? -68.194 6.251 44.412 1.00 30.73 284 LEU A N 1
ATOM 2264 C CA . LEU A 1 284 ? -69.645 6.188 44.181 1.00 30.73 284 LEU A CA 1
ATOM 2265 C C . LEU A 1 284 ? -70.683 6.556 45.269 1.00 30.73 284 LEU A C 1
ATOM 2267 O O . LEU A 1 284 ? -70.761 5.992 46.351 1.00 30.73 284 LEU A O 1
ATOM 2271 N N . ALA A 1 285 ? -71.626 7.365 44.759 1.00 31.73 285 ALA A N 1
ATOM 2272 C CA . ALA A 1 285 ? -73.070 7.415 45.019 1.00 31.73 285 ALA A CA 1
ATOM 2273 C C . ALA A 1 285 ? -73.601 8.402 46.078 1.00 31.73 285 ALA A C 1
ATOM 2275 O O . ALA A 1 285 ? -73.594 8.164 47.280 1.00 31.73 285 ALA A O 1
ATOM 2276 N N . LYS A 1 286 ? -74.226 9.474 45.569 1.00 31.39 286 LYS A N 1
ATOM 2277 C CA . LYS A 1 286 ? -75.433 10.061 46.171 1.00 31.39 286 LYS A CA 1
ATOM 2278 C C . LYS A 1 286 ? -76.657 9.285 45.670 1.00 31.39 286 LYS A C 1
ATOM 2280 O O . LYS A 1 286 ? -76.665 8.868 44.511 1.00 31.39 286 LYS A O 1
ATOM 2285 N N . PRO A 1 287 ? -77.739 9.260 46.456 1.00 33.91 287 PRO A N 1
ATOM 2286 C CA . PRO A 1 287 ? -78.993 9.767 45.916 1.00 33.91 287 PRO A CA 1
ATOM 2287 C C . PRO A 1 287 ? -79.649 10.789 46.852 1.00 33.91 287 PRO A C 1
ATOM 2289 O O . PRO A 1 287 ? -79.585 10.699 48.074 1.00 33.91 287 PRO A O 1
ATOM 2292 N N . VAL A 1 288 ? -80.270 11.788 46.231 1.00 33.72 288 VAL A N 1
ATOM 2293 C CA . VAL A 1 288 ? -81.124 12.802 46.868 1.00 33.72 288 VAL A CA 1
ATOM 2294 C C . VAL A 1 288 ? -82.469 12.162 47.231 1.00 33.72 288 VAL A C 1
ATOM 2296 O O . VAL A 1 288 ? -82.963 11.331 46.466 1.00 33.72 288 VAL A O 1
ATOM 2299 N N . PRO A 1 289 ? -83.105 12.590 48.334 1.00 34.31 289 PRO A N 1
ATOM 2300 C CA . PRO A 1 289 ? -84.467 13.101 48.169 1.00 34.31 289 PRO A CA 1
ATOM 2301 C C . PRO A 1 289 ? -84.785 14.363 48.998 1.00 34.31 289 PRO A C 1
ATOM 2303 O O . PRO A 1 289 ? -84.428 14.473 50.162 1.00 34.31 289 PRO A O 1
ATOM 2306 N N . VAL A 1 290 ? -85.544 15.249 48.341 1.00 31.48 290 VAL A N 1
ATOM 2307 C CA . VAL A 1 290 ? -86.739 15.987 48.807 1.00 31.48 290 VAL A CA 1
ATOM 2308 C C . VAL A 1 290 ? -86.630 17.029 49.945 1.00 31.48 290 VAL A C 1
ATOM 2310 O O . VAL A 1 290 ? -86.017 16.861 50.988 1.00 31.48 290 VAL A O 1
ATOM 2313 N N . VAL A 1 291 ? -87.314 18.142 49.672 1.00 39.53 291 VAL A N 1
ATOM 2314 C CA . VAL A 1 291 ? -87.478 19.405 50.403 1.00 39.53 291 VAL A CA 1
ATOM 2315 C C . VAL A 1 291 ? -88.338 19.288 51.672 1.00 39.53 291 VAL A C 1
ATOM 2317 O O . VAL A 1 291 ? -89.433 18.746 51.608 1.00 39.53 291 VAL A O 1
ATOM 2320 N N . SER A 1 292 ? -87.902 19.938 52.760 1.00 34.56 292 SER A N 1
ATOM 2321 C CA . SER A 1 292 ? -88.679 20.730 53.755 1.00 34.56 292 SER A CA 1
ATOM 2322 C C . SER A 1 292 ? -87.701 21.088 54.891 1.00 34.56 292 SER A C 1
ATOM 2324 O O . SER A 1 292 ? -86.980 20.206 55.330 1.00 34.56 292 SER A O 1
ATOM 2326 N N . GLY A 1 293 ? -87.498 22.306 55.394 1.00 33.97 293 GLY A N 1
ATOM 2327 C CA . GLY A 1 293 ? -88.422 23.394 55.685 1.00 33.97 293 GLY A CA 1
ATOM 2328 C C . GLY A 1 293 ? -88.457 23.601 57.211 1.00 33.97 293 GLY A C 1
ATOM 2329 O O . GLY A 1 293 ? -88.890 22.696 57.912 1.00 33.97 293 GLY A O 1
ATOM 2330 N N . ARG A 1 294 ? -88.097 24.814 57.679 1.00 35.88 294 ARG A N 1
ATOM 2331 C CA . ARG A 1 294 ? -88.122 25.327 59.081 1.00 35.88 294 ARG A CA 1
ATOM 2332 C C . ARG A 1 294 ? -87.006 24.764 59.980 1.00 35.88 294 ARG A C 1
ATOM 2334 O O . ARG A 1 294 ? -86.711 23.587 59.925 1.00 35.88 294 ARG A O 1
ATOM 2341 N N . GLY A 1 295 ? -86.334 25.514 60.846 1.00 34.16 295 GLY A N 1
ATOM 2342 C CA . GLY A 1 295 ? -86.475 26.883 61.335 1.00 34.16 295 GLY A CA 1
ATOM 2343 C C . GLY A 1 295 ? -85.869 26.935 62.746 1.00 34.16 295 GLY A C 1
ATOM 2344 O O . GLY A 1 295 ? -85.930 25.925 63.438 1.00 34.16 295 GLY A O 1
ATOM 2345 N N . THR A 1 296 ? -85.385 28.114 63.171 1.00 38.03 296 THR A N 1
ATOM 2346 C CA . THR A 1 296 ? -85.171 28.523 64.588 1.00 38.03 296 THR A CA 1
ATOM 2347 C C . THR A 1 296 ? -84.060 27.748 65.342 1.00 38.03 296 THR A C 1
ATOM 2349 O O . THR A 1 296 ? -83.835 26.582 65.082 1.00 38.03 296 THR A O 1
ATOM 2352 N N . SER A 1 297 ? -83.289 28.253 66.303 1.00 37.97 297 SER A N 1
ATOM 2353 C CA . SER A 1 297 ? -83.132 29.538 66.987 1.00 37.97 297 SER A CA 1
ATOM 2354 C C . SER A 1 297 ? -81.981 29.377 67.997 1.00 37.97 297 SER A C 1
ATOM 2356 O O . SER A 1 297 ? -81.809 28.265 68.483 1.00 37.97 297 SER A O 1
ATOM 2358 N N . PHE A 1 298 ? -81.379 30.498 68.424 1.00 44.56 298 PHE A N 1
ATOM 2359 C CA . PHE A 1 298 ? -80.696 30.721 69.721 1.00 44.56 298 PHE A CA 1
ATOM 2360 C C . PHE A 1 298 ? -79.451 29.847 70.019 1.00 44.56 298 PHE A C 1
ATOM 2362 O O . PHE A 1 298 ? -79.452 28.645 69.820 1.00 44.56 298 PHE A O 1
ATOM 2369 N N . LYS A 1 299 ? -78.340 30.353 70.549 1.00 48.38 299 LYS A N 1
ATOM 2370 C CA . LYS A 1 299 ? -77.996 31.591 71.255 1.00 48.38 299 LYS A CA 1
ATOM 2371 C C . LYS A 1 299 ? -76.477 31.750 71.166 1.00 48.38 299 LYS A C 1
ATOM 2373 O O . LYS A 1 299 ? -75.804 30.702 71.056 1.00 48.38 299 LYS A O 1
#

Mean predicted aligned error: 17.71 Å

pLDDT: mean 82.04, std 21.11, range [30.58, 98.81]